Protein AF-A0A348WP48-F1 (afdb_monomer_lite)

Radius of gyration: 40.08 Å; chains: 1; bounding box: 77×50×113 Å

Secondary structure (DSSP, 8-state):
--GGGGSEEEEEETTEEEEEEETT-S---HHHHHHHHHTSTTTTSEES-TTHHHHHHHHHHHHHHH---TT-EEEEEEEEPBPPEEEEEE-TTSSEEEEEEEPPBBSPPPPHHHHHHHHHHTT--S-B-HHHHHHHHHHHHHSPTT-EEEEEEEEPPPPPPPPPPP-EESS--HHHHTT-PEEPTTS-EETT---PPP---TT---EE-

Sequence (209 aa):
MPESSRAIQFERSANDVYVSVLKSAKDTTAEQIKTAFEMSRFAEALLVDENVFEQVIKNFKQWQLSEQTPSSRYSERIATLEDARLYVIISDDHMTATLSCDAAQGGTPIERQDVLEALKGAGVVAGIKRKMVDKVINHAQNVEPGSHFDAIIARGVTAKNGHNAWFERLVDDARQRVLRPQAREDGTVDMRDLGEQVTVLEGDPLLRK

Structure (mmCIF, N/CA/C/O backbone):
data_AF-A0A348WP48-F1
#
_entry.id   AF-A0A348WP48-F1
#
loop_
_atom_site.group_PDB
_atom_site.id
_atom_site.type_symbol
_atom_site.label_atom_id
_atom_site.label_alt_id
_atom_site.label_comp_id
_atom_site.label_asym_id
_atom_site.label_entity_id
_atom_site.label_seq_id
_atom_site.pdbx_PDB_ins_code
_atom_site.Cartn_x
_atom_site.Cartn_y
_atom_site.Cartn_z
_atom_site.occupancy
_atom_site.B_iso_or_equiv
_atom_site.auth_seq_id
_atom_site.auth_comp_id
_atom_site.auth_asym_id
_atom_site.auth_atom_id
_atom_site.pdbx_PDB_model_num
ATOM 1 N N . MET A 1 1 ? 4.606 -4.075 39.881 1.00 41.94 1 MET A N 1
ATOM 2 C CA . MET A 1 1 ? 3.895 -5.262 39.364 1.00 41.94 1 MET A CA 1
ATOM 3 C C . MET A 1 1 ? 2.653 -5.486 40.221 1.00 41.94 1 MET A C 1
ATOM 5 O O . MET A 1 1 ? 2.804 -6.082 41.278 1.00 41.94 1 MET A O 1
ATOM 9 N N . PRO A 1 2 ? 1.478 -4.931 39.873 1.00 34.19 2 PRO A N 1
ATOM 10 C CA . PRO A 1 2 ? 0.268 -5.113 40.671 1.00 34.19 2 PRO A CA 1
ATOM 11 C C . PRO A 1 2 ? -0.720 -6.102 40.031 1.00 34.19 2 PRO A C 1
ATOM 13 O O . PRO A 1 2 ? -0.862 -6.177 38.812 1.00 34.19 2 PRO A O 1
ATOM 16 N N . GLU A 1 3 ? -1.412 -6.839 40.896 1.00 31.53 3 GLU A N 1
ATOM 17 C CA . GLU A 1 3 ? -2.337 -7.956 40.651 1.00 31.53 3 GLU A CA 1
ATOM 18 C C . GLU A 1 3 ? -3.641 -7.603 39.902 1.00 31.53 3 GLU A C 1
ATOM 20 O O . GLU A 1 3 ? -4.486 -8.471 39.687 1.00 31.53 3 GLU A O 1
ATOM 25 N N . SER A 1 4 ? -3.815 -6.360 39.443 1.00 36.19 4 SER A N 1
ATOM 26 C CA . SER A 1 4 ? -5.014 -5.921 38.706 1.00 36.19 4 SER A CA 1
ATOM 27 C C . SER A 1 4 ? -5.084 -6.450 37.266 1.00 36.19 4 SER A C 1
ATOM 29 O O . SER A 1 4 ? -6.146 -6.441 36.649 1.00 36.19 4 SER A O 1
ATOM 31 N N . SER A 1 5 ? -3.976 -6.964 36.728 1.00 39.19 5 SER A N 1
ATOM 32 C CA . SER A 1 5 ? -3.854 -7.462 35.349 1.00 39.19 5 SER A CA 1
ATOM 33 C C . SER A 1 5 ? -4.492 -8.837 35.099 1.00 39.19 5 SER A C 1
ATOM 35 O O . SER A 1 5 ? -4.441 -9.343 33.980 1.00 39.19 5 SER A O 1
ATOM 37 N N . ARG A 1 6 ? -5.118 -9.457 36.111 1.00 50.19 6 ARG A N 1
ATOM 38 C CA . ARG A 1 6 ? -5.836 -10.736 35.956 1.00 50.19 6 ARG A CA 1
ATOM 39 C C . ARG A 1 6 ? -7.354 -10.611 35.840 1.00 50.19 6 ARG A C 1
ATOM 41 O O . ARG A 1 6 ? -7.976 -11.618 35.528 1.00 50.19 6 ARG A O 1
ATOM 48 N N . ALA A 1 7 ? -7.940 -9.436 36.087 1.00 56.19 7 ALA A N 1
ATOM 49 C CA . ALA A 1 7 ? -9.396 -9.259 36.122 1.00 56.19 7 ALA A CA 1
ATOM 50 C C . ALA A 1 7 ? -10.029 -8.992 34.744 1.00 56.19 7 ALA A C 1
ATOM 52 O O . ALA A 1 7 ? -11.175 -9.381 34.522 1.00 56.19 7 ALA A O 1
ATOM 53 N N . ILE A 1 8 ? -9.281 -8.358 33.836 1.00 63.03 8 ILE A N 1
ATOM 54 C CA . ILE A 1 8 ? -9.718 -7.989 32.486 1.00 63.03 8 ILE A CA 1
ATOM 55 C C . ILE A 1 8 ? -8.748 -8.640 31.502 1.00 63.03 8 ILE A C 1
ATOM 57 O O . ILE A 1 8 ? -7.551 -8.359 31.528 1.00 63.03 8 ILE A O 1
ATOM 61 N N . GLN A 1 9 ? -9.252 -9.544 30.668 1.00 66.50 9 GLN A N 1
ATOM 62 C CA . GLN A 1 9 ? -8.482 -10.194 29.611 1.00 66.50 9 GLN A CA 1
ATOM 63 C C . GLN A 1 9 ? -9.065 -9.812 28.260 1.00 66.50 9 GLN A C 1
ATOM 65 O O . GLN A 1 9 ? -10.268 -9.913 28.057 1.00 66.50 9 GLN A O 1
ATOM 70 N N . PHE A 1 10 ? -8.210 -9.394 27.333 1.00 67.62 10 PHE A N 1
ATOM 71 C CA . PHE A 1 10 ? -8.602 -9.191 25.945 1.00 67.62 10 PHE A CA 1
ATOM 72 C C . PHE A 1 10 ? -8.206 -10.427 25.148 1.00 67.62 10 PHE A C 1
ATOM 74 O O . PHE A 1 10 ? -7.022 -10.777 25.082 1.00 67.62 10 PHE A O 1
ATOM 81 N N . GLU A 1 11 ? -9.194 -11.086 24.560 1.00 69.00 11 GLU A N 1
ATOM 82 C CA . GLU A 1 11 ? -8.992 -12.233 23.686 1.00 69.00 11 GLU A CA 1
ATOM 83 C C . GLU A 1 11 ? -9.359 -11.839 22.261 1.00 69.00 11 GLU A C 1
ATOM 85 O O . GLU A 1 11 ? -10.406 -11.249 22.005 1.00 69.00 11 GLU A O 1
ATOM 90 N N . ARG A 1 12 ? -8.476 -12.163 21.318 1.00 68.38 12 ARG A N 1
ATOM 91 C CA . ARG A 1 12 ? -8.777 -12.061 19.893 1.00 68.38 12 ARG A CA 1
ATOM 92 C C . ARG A 1 12 ? -9.418 -13.371 19.460 1.00 68.38 12 ARG A C 1
ATOM 94 O O . ARG A 1 12 ? -8.790 -14.421 19.589 1.00 68.38 12 ARG A O 1
ATOM 101 N N . SER A 1 13 ? -10.617 -13.293 18.902 1.00 72.56 13 SER A N 1
ATOM 102 C CA . SER A 1 13 ? -11.262 -14.405 18.212 1.00 72.56 13 SER A CA 1
ATOM 103 C C . SER A 1 13 ? -11.498 -13.994 16.760 1.00 72.56 13 SER A C 1
ATOM 105 O O . SER A 1 13 ? -12.321 -13.129 16.474 1.00 72.56 13 SER A O 1
ATOM 107 N N . ALA A 1 14 ? -10.730 -14.588 15.843 1.00 69.19 14 ALA A N 1
ATOM 108 C CA . ALA A 1 14 ? -10.691 -14.225 14.423 1.00 69.19 14 ALA A CA 1
ATOM 109 C C . ALA A 1 14 ? -10.361 -12.733 14.190 1.00 69.19 14 ALA A C 1
ATOM 111 O O . ALA A 1 14 ? -9.237 -12.310 14.488 1.00 69.19 14 ALA A O 1
ATOM 112 N N . ASN A 1 15 ? -11.318 -11.960 13.673 1.00 69.00 15 ASN A N 1
ATOM 113 C CA . ASN A 1 15 ? -11.195 -10.518 13.444 1.00 69.00 15 ASN A CA 1
ATOM 114 C C . ASN A 1 15 ? -11.852 -9.685 14.548 1.00 69.00 15 ASN A C 1
ATOM 116 O O . ASN A 1 15 ? -11.787 -8.469 14.500 1.00 69.00 15 ASN A O 1
ATOM 120 N N . ASP A 1 16 ? -12.419 -10.310 15.576 1.00 76.31 16 ASP A N 1
ATOM 121 C CA . ASP A 1 16 ? -13.111 -9.608 16.649 1.00 76.31 16 ASP A CA 1
ATOM 122 C C . ASP A 1 16 ? -12.285 -9.673 17.945 1.00 76.31 16 ASP A C 1
ATOM 124 O O . ASP A 1 16 ? -11.731 -10.714 18.323 1.00 76.31 16 ASP A O 1
ATOM 128 N N . VAL A 1 17 ? -12.198 -8.549 18.653 1.00 74.50 17 VAL A N 1
ATOM 129 C CA . VAL A 1 17 ? -11.588 -8.444 19.982 1.00 74.50 17 VAL A CA 1
ATOM 130 C C . VAL A 1 17 ? -12.695 -8.509 21.023 1.00 74.50 17 VAL A C 1
ATOM 132 O O . VAL A 1 17 ? -13.610 -7.684 21.037 1.00 74.50 17 VAL A O 1
ATOM 135 N N . TYR A 1 18 ? -12.587 -9.482 21.918 1.00 73.25 18 TYR A N 1
ATOM 136 C CA . TYR A 1 18 ? -13.496 -9.683 23.034 1.00 73.25 18 TYR A CA 1
ATOM 137 C C . TYR A 1 18 ? -12.836 -9.230 24.330 1.00 73.25 18 TYR A C 1
ATOM 139 O O . TYR A 1 18 ? -11.669 -9.536 24.590 1.00 73.25 18 TYR A O 1
ATOM 147 N N . VAL A 1 19 ? -13.594 -8.534 25.174 1.00 77.12 19 VAL A N 1
ATOM 148 C CA . VAL A 1 19 ? -13.199 -8.268 26.558 1.00 77.12 19 VAL A CA 1
ATOM 149 C C . VAL A 1 19 ? -13.829 -9.315 27.458 1.00 77.12 19 VAL A C 1
ATOM 151 O O . VAL A 1 19 ? -15.038 -9.499 27.443 1.00 77.12 19 VAL A O 1
ATOM 154 N N . SER A 1 20 ? -13.005 -10.006 28.235 1.00 65.81 20 SER A N 1
ATOM 155 C CA . SER A 1 20 ? -13.423 -10.949 29.266 1.00 65.81 20 SER A CA 1
ATOM 156 C C . SER A 1 20 ? -13.198 -10.330 30.639 1.00 65.81 20 SER A C 1
ATOM 158 O O . SER A 1 20 ? -12.052 -10.102 31.035 1.00 65.81 20 SER A O 1
ATOM 160 N N . VAL A 1 21 ? -14.279 -10.079 31.378 1.00 72.56 21 VAL A N 1
ATOM 161 C CA . VAL A 1 21 ? -14.230 -9.498 32.729 1.00 72.56 21 VAL A CA 1
ATOM 162 C C . VAL A 1 21 ? -14.633 -10.547 33.764 1.00 72.56 21 VAL A C 1
ATOM 164 O O . VAL A 1 21 ? -15.663 -11.216 33.643 1.00 72.56 21 VAL A O 1
ATOM 167 N N . LEU A 1 22 ? -13.809 -10.711 34.801 1.00 59.59 22 LEU A N 1
ATOM 168 C CA . LEU A 1 22 ? -14.113 -11.561 35.954 1.00 59.59 22 LEU A CA 1
ATOM 169 C C . LEU A 1 22 ? -15.124 -10.881 36.881 1.00 59.59 22 LEU A C 1
ATOM 171 O O . LEU A 1 22 ? -14.933 -9.743 37.303 1.00 59.59 22 LEU A O 1
ATOM 175 N N . LYS A 1 23 ? -16.137 -11.637 37.311 1.00 55.56 23 LYS A N 1
ATOM 176 C CA . LYS A 1 23 ? -17.189 -11.178 38.235 1.00 55.56 23 LYS A CA 1
ATOM 177 C C . LYS A 1 23 ? -16.670 -10.603 39.565 1.00 55.56 23 LYS A C 1
ATOM 179 O O . LYS A 1 23 ? -17.361 -9.831 40.222 1.00 55.56 23 LYS A O 1
ATOM 184 N N . SER A 1 24 ? -15.460 -10.979 39.986 1.00 51.78 24 SER A N 1
ATOM 185 C CA . SER A 1 24 ? -14.851 -10.497 41.234 1.00 51.78 24 SER A CA 1
ATOM 186 C C . SER A 1 24 ? -14.390 -9.030 41.182 1.00 51.78 24 SER A C 1
ATOM 188 O O . SER A 1 24 ? -13.999 -8.493 42.221 1.00 51.78 24 SER A O 1
ATOM 190 N N . ALA A 1 25 ? -14.417 -8.377 40.017 1.00 58.59 25 ALA A N 1
ATOM 191 C CA . ALA A 1 25 ? -14.092 -6.962 39.880 1.00 58.59 25 ALA A CA 1
ATOM 192 C C . ALA A 1 25 ? -15.314 -6.103 40.258 1.00 58.59 25 ALA A C 1
ATOM 194 O O . ALA A 1 25 ? -16.255 -5.960 39.485 1.00 58.59 25 ALA A O 1
ATOM 195 N N . LYS A 1 26 ? -15.329 -5.574 41.487 1.00 52.97 26 LYS A N 1
ATOM 196 C CA . LYS A 1 26 ? -16.465 -4.808 42.035 1.00 52.97 26 LYS A CA 1
ATOM 197 C C . LYS A 1 26 ? -16.572 -3.357 41.538 1.00 52.97 26 LYS A C 1
ATOM 199 O O . LYS A 1 26 ? -17.633 -2.770 41.705 1.00 52.97 26 LYS A O 1
ATOM 204 N N . ASP A 1 27 ? -15.544 -2.822 40.875 1.00 54.50 27 ASP A N 1
ATOM 205 C CA . ASP A 1 27 ? -15.460 -1.401 40.492 1.00 54.50 27 ASP A CA 1
ATOM 206 C C . ASP A 1 27 ? -14.799 -1.204 39.117 1.00 54.50 27 ASP A C 1
ATOM 208 O O . ASP A 1 27 ? -13.820 -0.474 38.978 1.00 54.50 27 ASP A O 1
ATOM 212 N N . THR A 1 28 ? -15.291 -1.892 38.084 1.00 60.16 28 THR A N 1
ATOM 213 C CA . THR A 1 28 ? -14.807 -1.670 36.713 1.00 60.16 28 THR A CA 1
ATOM 214 C C . THR A 1 28 ? -15.576 -0.518 36.062 1.00 60.16 28 THR A C 1
ATOM 216 O O . THR A 1 28 ? -16.743 -0.662 35.697 1.00 60.16 28 THR A O 1
ATOM 219 N N . THR A 1 29 ? -14.920 0.636 35.930 1.00 66.88 29 THR A N 1
ATOM 220 C CA . THR A 1 29 ? -15.452 1.834 35.249 1.00 66.88 29 THR A CA 1
ATOM 221 C C . THR A 1 29 ? -15.095 1.819 33.760 1.00 66.88 29 THR A C 1
ATOM 223 O O . THR A 1 29 ? -14.073 1.246 33.380 1.00 66.88 29 THR A O 1
ATOM 226 N N . ALA A 1 30 ? -15.896 2.479 32.912 1.00 65.88 30 ALA A N 1
ATOM 227 C CA . ALA A 1 30 ? -15.681 2.533 31.457 1.00 65.88 30 ALA A CA 1
ATOM 228 C C . ALA A 1 30 ? -14.280 3.061 31.118 1.00 65.88 30 ALA A C 1
ATOM 230 O O . ALA A 1 30 ? -13.592 2.524 30.256 1.00 65.88 30 ALA A O 1
ATOM 231 N N . GLU A 1 31 ? -13.822 4.045 31.892 1.00 69.56 31 GLU A N 1
ATOM 232 C CA . GLU A 1 31 ? -12.484 4.628 31.808 1.00 69.56 31 GLU A CA 1
ATOM 233 C C . GLU A 1 31 ? -11.374 3.605 32.065 1.00 69.56 31 GLU A C 1
ATOM 235 O O . GLU A 1 31 ? -10.357 3.621 31.386 1.00 69.56 31 GLU A O 1
ATOM 240 N N . GLN A 1 32 ? -11.559 2.668 32.999 1.00 69.19 32 GLN A N 1
ATOM 241 C CA . GLN A 1 32 ? -10.557 1.632 33.262 1.00 69.19 32 GLN A CA 1
ATOM 242 C C . GLN A 1 32 ? -10.474 0.621 32.118 1.00 69.19 32 GLN A C 1
ATOM 244 O O . GLN A 1 32 ? -9.375 0.180 31.791 1.00 69.19 32 GLN A O 1
ATOM 249 N N . ILE A 1 33 ? -11.608 0.268 31.500 1.00 70.81 33 ILE A N 1
ATOM 250 C CA . ILE A 1 33 ? -11.621 -0.621 30.329 1.00 70.81 33 ILE A CA 1
ATOM 251 C C . ILE A 1 33 ? -10.974 0.088 29.138 1.00 70.81 33 ILE A C 1
ATOM 253 O O . ILE A 1 33 ? -10.179 -0.530 28.436 1.00 70.81 33 ILE A O 1
ATOM 257 N N . LYS A 1 34 ? -11.240 1.387 28.961 1.00 70.69 34 LYS A N 1
ATOM 258 C CA . LYS A 1 34 ? -10.619 2.208 27.920 1.00 70.69 34 LYS A CA 1
ATOM 259 C C . LYS A 1 34 ? -9.100 2.293 28.094 1.00 70.69 34 LYS A C 1
ATOM 261 O O . LYS A 1 34 ? -8.370 1.941 27.177 1.00 70.69 34 LYS A O 1
ATOM 266 N N . THR A 1 35 ? -8.616 2.630 29.289 1.00 70.44 35 THR A N 1
ATOM 267 C CA . THR A 1 35 ? -7.172 2.671 29.575 1.00 70.44 35 THR A CA 1
ATOM 268 C C . THR A 1 35 ? -6.529 1.287 29.435 1.00 70.44 35 THR A C 1
ATOM 270 O O . THR A 1 35 ? -5.422 1.161 28.920 1.00 70.44 35 THR A O 1
ATOM 273 N N . ALA A 1 36 ? -7.220 0.219 29.851 1.00 71.31 36 ALA A N 1
ATOM 274 C CA . ALA A 1 36 ? -6.731 -1.147 29.675 1.00 71.31 36 ALA A CA 1
ATOM 275 C C . ALA A 1 36 ? -6.689 -1.571 28.197 1.00 71.31 36 ALA A C 1
ATOM 277 O O . ALA A 1 36 ? -5.812 -2.346 27.820 1.00 71.31 36 ALA A O 1
ATOM 278 N N . PHE A 1 37 ? -7.605 -1.067 27.369 1.00 70.44 37 PHE A N 1
ATOM 279 C CA . PHE A 1 37 ? -7.628 -1.294 25.928 1.00 70.44 37 PHE A CA 1
ATOM 280 C C . PHE A 1 37 ? -6.501 -0.531 25.219 1.00 70.44 37 PHE A C 1
ATOM 282 O O . PHE A 1 37 ? -5.771 -1.131 24.435 1.00 70.44 37 PHE A O 1
ATOM 289 N N . GLU A 1 38 ? -6.281 0.737 25.575 1.00 70.00 38 GLU A N 1
ATOM 290 C CA . GLU A 1 38 ? -5.170 1.562 25.071 1.00 70.00 38 GLU A CA 1
ATOM 291 C C . GLU A 1 38 ? -3.793 1.000 25.464 1.00 70.00 38 GLU A C 1
ATOM 293 O O . GLU A 1 38 ? -2.841 1.071 24.693 1.00 70.00 38 GLU A O 1
ATOM 298 N N . MET A 1 39 ? -3.673 0.397 26.650 1.00 66.50 39 MET A N 1
ATOM 299 C CA . MET A 1 39 ? -2.445 -0.284 27.086 1.00 66.50 39 MET A CA 1
ATOM 300 C C . MET A 1 39 ? -2.284 -1.692 26.494 1.00 66.50 39 MET A C 1
ATOM 302 O O . MET A 1 39 ? -1.242 -2.327 26.678 1.00 66.50 39 MET A O 1
ATOM 306 N N . SER A 1 40 ? -3.314 -2.218 25.830 1.00 72.50 40 SER A N 1
ATOM 307 C CA . SER A 1 40 ? -3.293 -3.548 25.235 1.00 72.50 40 SER A CA 1
ATOM 308 C C . SER A 1 40 ? -2.688 -3.514 23.833 1.00 72.50 40 SER A C 1
ATOM 310 O O . SER A 1 40 ? -2.670 -2.500 23.145 1.00 72.50 40 SER A O 1
ATOM 312 N N . ARG A 1 41 ? -2.277 -4.687 23.347 1.00 63.50 41 ARG A N 1
ATOM 313 C CA . ARG A 1 41 ? -1.804 -4.911 21.966 1.00 63.50 41 ARG A CA 1
ATOM 314 C C . ARG A 1 41 ? -2.856 -4.647 20.874 1.00 63.50 41 ARG A C 1
ATOM 316 O O . ARG A 1 41 ? -2.580 -4.894 19.710 1.00 63.50 41 ARG A O 1
ATOM 323 N N . PHE A 1 42 ? -4.067 -4.252 21.263 1.00 61.81 42 PHE A N 1
ATOM 324 C CA . PHE A 1 42 ? -5.210 -4.010 20.384 1.00 61.81 42 PHE A CA 1
ATOM 325 C C . PHE A 1 42 ? -5.602 -2.528 20.339 1.00 61.81 42 PHE A C 1
ATOM 327 O O . PHE A 1 42 ? -6.688 -2.218 19.870 1.00 61.81 42 PHE A O 1
ATOM 334 N N . ALA A 1 43 ? -4.739 -1.623 20.817 1.00 60.16 43 ALA A N 1
ATOM 335 C CA . ALA A 1 43 ? -5.003 -0.184 20.842 1.00 60.16 43 ALA A CA 1
ATOM 336 C C . ALA A 1 43 ? -5.363 0.404 19.462 1.00 60.16 43 ALA A C 1
ATOM 338 O O . ALA A 1 43 ? -6.073 1.399 19.387 1.00 60.16 43 ALA A O 1
ATOM 339 N N . GLU A 1 44 ? -4.906 -0.229 18.379 1.00 61.88 44 GLU A N 1
ATOM 340 C CA . GLU A 1 44 ? -5.150 0.192 16.993 1.00 61.88 44 GLU A CA 1
ATOM 341 C C . GLU A 1 44 ? -6.386 -0.468 16.352 1.00 61.88 44 GLU A C 1
ATOM 343 O O . GLU A 1 44 ? -6.635 -0.279 15.163 1.00 61.88 44 GLU A O 1
ATOM 348 N N . ALA A 1 45 ? -7.145 -1.275 17.101 1.00 66.81 45 ALA A N 1
ATOM 349 C CA . ALA A 1 45 ? -8.341 -1.941 16.591 1.00 66.81 45 ALA A CA 1
ATOM 350 C C . ALA A 1 45 ? -9.546 -0.986 16.555 1.00 66.81 45 ALA A C 1
ATOM 352 O O . ALA A 1 45 ? -9.737 -0.165 17.455 1.00 66.81 45 ALA A O 1
ATOM 353 N N . LEU A 1 46 ? -10.394 -1.136 15.538 1.00 67.25 46 LEU A N 1
ATOM 354 C CA . LEU A 1 46 ? -11.583 -0.312 15.346 1.00 67.25 46 LEU A CA 1
ATOM 355 C C . LEU A 1 46 ? -12.641 -0.650 16.398 1.00 67.25 46 LEU A C 1
ATOM 357 O O . LEU A 1 46 ? -13.145 -1.771 16.443 1.00 67.25 46 LEU A O 1
ATOM 361 N N . LEU A 1 47 ? -13.012 0.312 17.238 1.00 73.31 47 LEU A N 1
ATOM 362 C CA . LEU A 1 47 ? -14.103 0.127 18.196 1.00 73.31 47 LEU A CA 1
ATOM 363 C C . LEU A 1 47 ? -15.428 -0.105 17.456 1.00 73.31 47 LEU A C 1
ATOM 365 O O . LEU A 1 47 ? -15.718 0.572 16.475 1.00 73.31 47 LEU A O 1
ATOM 369 N N . VAL A 1 48 ? -16.237 -1.055 17.939 1.00 70.19 48 VAL A N 1
ATOM 370 C CA . VAL A 1 48 ? -17.537 -1.379 17.311 1.00 70.19 48 VAL A CA 1
ATOM 371 C C . VAL A 1 48 ? -18.510 -0.192 17.392 1.00 70.19 48 VAL A C 1
ATOM 373 O O . VAL A 1 48 ? -19.269 0.033 16.459 1.00 70.19 48 VAL A O 1
ATOM 376 N N . ASP A 1 49 ? -18.444 0.584 18.477 1.00 66.12 49 ASP A N 1
ATOM 377 C CA . ASP A 1 49 ? -19.186 1.826 18.719 1.00 66.12 49 ASP A CA 1
ATOM 378 C C . ASP A 1 49 ? -18.369 2.747 19.657 1.00 66.12 49 ASP A C 1
ATOM 380 O O . ASP A 1 49 ? -17.514 2.290 20.422 1.00 66.12 49 ASP A O 1
ATOM 384 N N . GLU A 1 50 ? -18.667 4.049 19.692 1.00 64.81 50 GLU A N 1
ATOM 385 C CA . GLU A 1 50 ? -18.049 4.973 20.667 1.00 64.81 50 GLU A CA 1
ATOM 386 C C . GLU A 1 50 ? -18.424 4.628 22.123 1.00 64.81 50 GLU A C 1
ATOM 388 O O . GLU A 1 50 ? -17.636 4.836 23.045 1.00 64.81 50 GLU A O 1
ATOM 393 N N . ASN A 1 51 ? -19.607 4.034 22.327 1.00 69.56 51 ASN A N 1
ATOM 394 C CA . ASN A 1 51 ? -20.167 3.719 23.647 1.00 69.56 51 ASN A CA 1
ATOM 395 C C . ASN A 1 51 ? -20.039 2.242 24.046 1.00 69.56 51 ASN A C 1
ATOM 397 O O . ASN A 1 51 ? -20.705 1.808 24.992 1.00 69.56 51 ASN A O 1
ATOM 401 N N . VAL A 1 52 ? -19.203 1.445 23.367 1.00 71.56 52 VAL A N 1
ATOM 402 C CA . VAL A 1 52 ? -19.094 0.005 23.678 1.00 71.56 52 VAL A CA 1
ATOM 403 C C . VAL A 1 52 ? -18.708 -0.219 25.136 1.00 71.56 52 VAL A C 1
ATOM 405 O O . VAL A 1 52 ? -19.272 -1.082 25.796 1.00 71.56 52 VAL A O 1
ATOM 408 N N . PHE A 1 53 ? -17.824 0.608 25.694 1.00 69.94 53 PHE A N 1
ATOM 409 C CA . PHE A 1 53 ? -17.413 0.483 27.094 1.00 69.94 53 PHE A CA 1
ATOM 410 C C . PHE A 1 53 ? -18.570 0.684 28.088 1.00 69.94 53 PHE A C 1
ATOM 412 O O . PHE A 1 53 ? -18.619 0.013 29.120 1.00 69.94 53 PHE A O 1
ATOM 419 N N . GLU A 1 54 ? -19.527 1.565 27.782 1.00 73.19 54 GLU A N 1
ATOM 420 C CA . GLU A 1 54 ? -20.723 1.755 28.610 1.00 73.19 54 GLU A CA 1
ATOM 421 C C . GLU A 1 54 ? -21.711 0.597 28.453 1.00 73.19 54 GLU A C 1
ATOM 423 O O . GLU A 1 54 ? -22.290 0.140 29.445 1.00 73.19 54 GLU A O 1
ATOM 428 N N . GLN A 1 55 ? -21.875 0.092 27.226 1.00 69.81 55 GLN A N 1
ATOM 429 C CA . GLN A 1 55 ? -22.719 -1.071 26.956 1.00 69.81 55 GLN A CA 1
ATOM 430 C C . GLN A 1 55 ? -22.195 -2.319 27.663 1.00 69.81 55 GLN A C 1
ATOM 432 O O . GLN A 1 55 ? -22.961 -2.973 28.368 1.00 69.81 55 GLN A O 1
ATOM 437 N N . VAL A 1 56 ? -20.886 -2.563 27.595 1.00 72.81 56 VAL A N 1
ATOM 438 C CA . VAL A 1 56 ? -20.222 -3.671 28.289 1.00 72.81 56 VAL A CA 1
ATOM 439 C C . VAL A 1 56 ? -20.484 -3.615 29.787 1.00 72.81 56 VAL A C 1
ATOM 441 O O . VAL A 1 56 ? -20.799 -4.631 30.397 1.00 72.81 56 VAL A O 1
ATOM 444 N N . ILE A 1 57 ? -20.426 -2.435 30.408 1.00 73.19 57 ILE A N 1
ATOM 445 C CA . ILE A 1 57 ? -20.694 -2.301 31.848 1.00 73.19 57 ILE A CA 1
ATOM 446 C C . ILE A 1 57 ? -22.172 -2.502 32.167 1.00 73.19 57 ILE A C 1
ATOM 448 O O . ILE A 1 57 ? -22.505 -3.114 33.185 1.00 73.19 57 ILE A O 1
ATOM 452 N N . LYS A 1 58 ? -23.073 -1.990 31.327 1.00 76.81 58 LYS A N 1
ATOM 453 C CA . LYS A 1 58 ? -24.514 -2.184 31.498 1.00 76.81 58 LYS A CA 1
ATOM 454 C C . LYS A 1 58 ? -24.872 -3.667 31.410 1.00 76.81 58 LYS A C 1
ATOM 456 O O . LYS A 1 58 ? -25.568 -4.172 32.293 1.00 76.81 58 LYS A O 1
ATOM 461 N N . ASN A 1 59 ? -24.342 -4.359 30.407 1.00 75.81 59 ASN A N 1
ATOM 462 C CA . ASN A 1 59 ? -24.566 -5.780 30.190 1.00 75.81 59 ASN A CA 1
ATOM 463 C C . ASN A 1 59 ? -23.883 -6.621 31.276 1.00 75.81 59 ASN A C 1
ATOM 465 O O . ASN A 1 59 ? -24.506 -7.527 31.827 1.00 75.81 59 ASN A O 1
ATOM 469 N N . PHE A 1 60 ? -22.669 -6.255 31.698 1.00 70.75 60 PHE A N 1
ATOM 470 C CA . PHE A 1 60 ? -21.972 -6.879 32.825 1.00 70.75 60 PHE A CA 1
ATOM 471 C C . PHE A 1 60 ? -22.765 -6.764 34.133 1.00 70.75 60 PHE A C 1
ATOM 473 O O . PHE A 1 60 ? -22.926 -7.758 34.839 1.00 70.75 60 PHE A O 1
ATOM 480 N N . LYS A 1 61 ? -23.324 -5.585 34.447 1.00 72.69 61 LYS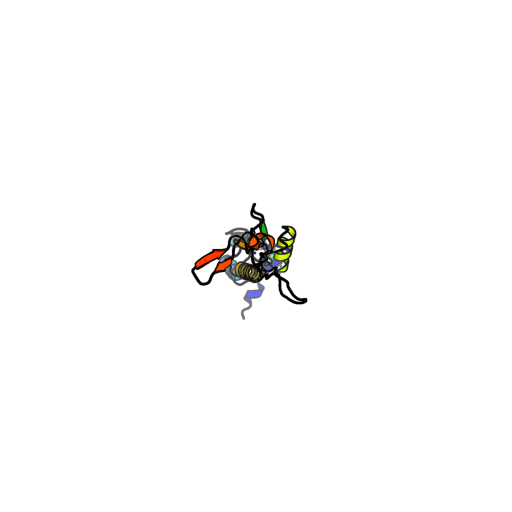 A N 1
ATOM 481 C CA . LYS A 1 61 ? -24.170 -5.380 35.639 1.00 72.69 61 LYS A CA 1
ATOM 482 C C . LYS A 1 61 ? -25.444 -6.223 35.587 1.00 72.69 61 LYS A C 1
ATOM 484 O O . LYS A 1 61 ? -25.835 -6.789 36.605 1.00 72.69 61 LYS A O 1
ATOM 489 N N . GLN A 1 62 ? -26.083 -6.329 34.420 1.00 70.94 62 GLN A N 1
ATOM 490 C CA . GLN A 1 62 ? -27.253 -7.195 34.234 1.00 70.94 62 GLN A CA 1
ATOM 491 C C . GLN A 1 62 ? -26.896 -8.677 34.405 1.00 70.94 62 GLN A C 1
ATOM 493 O O . GLN A 1 62 ? -27.591 -9.399 35.119 1.00 70.94 62 GLN A O 1
ATOM 498 N N . TRP A 1 63 ? -25.778 -9.113 33.828 1.00 67.25 63 TRP A N 1
ATOM 499 C CA . TRP A 1 63 ? -25.299 -10.488 33.927 1.00 67.25 63 TRP A CA 1
ATOM 500 C C . TRP A 1 63 ? -24.859 -10.864 35.356 1.00 67.25 63 TRP A C 1
ATOM 502 O O . TRP A 1 63 ? -25.139 -11.965 35.839 1.00 67.25 63 TRP A O 1
ATOM 512 N N . GLN A 1 64 ? -24.260 -9.922 36.090 1.00 66.69 64 GLN A N 1
ATOM 513 C CA . GLN A 1 64 ? -23.883 -10.091 37.494 1.00 66.69 64 GLN A CA 1
ATOM 514 C C . GLN A 1 64 ? -25.098 -10.320 38.408 1.00 66.69 64 GLN A C 1
ATOM 516 O O . GLN A 1 64 ? -24.964 -11.011 39.420 1.00 66.69 64 GLN A O 1
ATOM 521 N N . LEU A 1 65 ? -26.271 -9.772 38.057 1.00 64.19 65 LEU A N 1
ATOM 522 C CA . LEU A 1 65 ? -27.530 -10.029 38.764 1.00 64.19 65 LEU A CA 1
ATOM 523 C C . LEU A 1 65 ? -28.110 -11.421 38.464 1.00 64.19 65 LEU A C 1
ATOM 525 O O . LEU A 1 65 ? -28.788 -11.980 39.325 1.00 64.19 65 LEU A O 1
ATOM 529 N N . SER A 1 66 ? -27.874 -11.977 37.270 1.00 61.12 66 SER A N 1
ATOM 530 C CA . SER A 1 66 ? -28.457 -13.261 36.850 1.00 61.12 66 SER A CA 1
ATOM 531 C C . SER A 1 66 ? -27.641 -14.493 37.250 1.00 61.12 66 SER A C 1
ATOM 533 O O . SER A 1 66 ? -28.216 -15.560 37.453 1.00 61.12 66 SER A O 1
ATOM 535 N N . GLU A 1 67 ? -26.318 -14.378 37.392 1.00 54.94 67 GLU A N 1
ATOM 536 C CA . GLU A 1 67 ? -25.455 -15.511 37.748 1.00 54.94 67 GLU A CA 1
ATOM 537 C C . GLU A 1 67 ? -24.967 -15.448 39.200 1.00 54.94 67 GLU A C 1
ATOM 539 O O . GLU A 1 67 ? -24.595 -14.392 39.703 1.00 54.94 67 GLU A O 1
ATOM 544 N N . GLN A 1 68 ? -24.881 -16.596 39.886 1.00 53.97 68 GLN A N 1
ATOM 545 C CA . GLN A 1 68 ? -24.409 -16.696 41.281 1.00 53.97 68 GLN A CA 1
ATOM 546 C C . GLN A 1 68 ? -22.968 -17.214 41.412 1.00 53.97 68 GLN A C 1
ATOM 548 O O . GLN A 1 68 ? -22.328 -16.982 42.435 1.00 53.97 68 GLN A O 1
ATOM 553 N N . THR A 1 69 ? -22.386 -17.788 40.359 1.00 48.06 69 THR A N 1
ATOM 554 C CA . THR A 1 69 ? -21.028 -18.350 40.398 1.00 48.06 69 THR A CA 1
ATOM 555 C C . THR A 1 69 ? -19.961 -17.241 40.365 1.00 48.06 69 THR A C 1
ATOM 557 O O . THR A 1 69 ? -20.021 -16.376 39.493 1.00 48.06 69 THR A O 1
ATOM 560 N N . PRO A 1 70 ? -18.983 -17.215 41.291 1.00 55.78 70 PRO A N 1
ATOM 561 C CA . PRO A 1 70 ? -17.912 -16.207 41.320 1.00 55.78 70 PRO A CA 1
ATOM 562 C C . PRO A 1 70 ? -16.843 -16.406 40.228 1.00 55.78 70 PRO A C 1
ATOM 564 O O . PRO A 1 70 ? -16.087 -15.481 39.942 1.00 55.78 70 PRO A O 1
ATOM 567 N N . SER A 1 71 ? -16.792 -17.594 39.617 1.00 55.84 71 SER A N 1
ATOM 568 C CA . SER A 1 71 ? -15.766 -18.000 38.643 1.00 55.84 71 SER A CA 1
ATOM 569 C C . SER A 1 71 ? -16.138 -17.727 37.182 1.00 55.84 71 SER A C 1
ATOM 571 O O . SER A 1 71 ? -15.297 -17.921 36.304 1.00 55.84 71 SER A O 1
ATOM 573 N N . SER A 1 72 ? -17.380 -17.326 36.904 1.00 62.09 72 SER A N 1
ATOM 574 C CA . SER A 1 72 ? -17.825 -17.055 35.539 1.00 62.09 72 SER A CA 1
ATOM 575 C C . SER A 1 72 ? -17.185 -15.770 34.999 1.00 62.09 72 SER A C 1
ATOM 577 O O . SER A 1 72 ? -16.908 -14.824 35.748 1.00 62.09 72 SER A O 1
ATOM 579 N N . ARG A 1 73 ? -16.960 -15.730 33.685 1.00 65.81 73 ARG A N 1
ATOM 580 C CA . ARG A 1 73 ? -16.432 -14.568 32.965 1.00 65.81 73 ARG A CA 1
ATOM 581 C C . ARG A 1 73 ? -17.476 -14.080 31.980 1.00 65.81 73 ARG A C 1
ATOM 583 O O . ARG A 1 73 ? -18.038 -14.888 31.248 1.00 65.81 73 ARG A O 1
ATOM 590 N N . TYR A 1 74 ? -17.698 -12.775 31.967 1.00 70.19 74 TYR A N 1
ATOM 591 C CA . TYR A 1 74 ? -18.527 -12.137 30.960 1.00 70.19 74 TYR A CA 1
ATOM 592 C C . TYR A 1 74 ? -17.645 -11.753 29.776 1.00 70.19 74 TYR A C 1
ATOM 594 O O . TYR A 1 74 ? -16.645 -11.062 29.988 1.00 70.19 74 TYR A O 1
ATOM 602 N N . SER A 1 75 ? -17.989 -12.216 28.574 1.00 69.88 75 SER A N 1
ATOM 603 C CA . SER A 1 75 ? -17.295 -11.858 27.339 1.00 69.88 75 SER A CA 1
ATOM 604 C C . SER A 1 75 ? -18.214 -11.104 26.383 1.00 69.88 75 SER A C 1
ATOM 606 O O . SER A 1 75 ? -19.322 -11.547 26.089 1.00 69.88 75 SER A O 1
ATOM 608 N N . GLU A 1 76 ? -17.740 -9.967 25.876 1.00 73.44 76 GLU A N 1
ATOM 609 C CA . GLU A 1 76 ? -18.458 -9.167 24.880 1.00 73.44 76 GLU A CA 1
ATOM 610 C C . GLU A 1 76 ? -17.486 -8.600 23.843 1.00 73.44 76 GLU A C 1
ATOM 612 O O . GLU A 1 76 ? -16.310 -8.359 24.137 1.00 73.44 76 GLU A O 1
ATOM 617 N N . ARG A 1 77 ? -17.966 -8.440 22.607 1.00 75.56 77 ARG A N 1
ATOM 618 C CA . ARG A 1 77 ? -17.172 -7.917 21.495 1.00 75.56 77 ARG A CA 1
ATOM 619 C C . ARG A 1 77 ? -17.007 -6.408 21.642 1.00 75.56 77 ARG A C 1
ATOM 621 O O . ARG A 1 77 ? -18.002 -5.694 21.700 1.00 75.56 77 ARG A O 1
ATOM 628 N N . ILE A 1 78 ? -15.761 -5.936 21.644 1.00 74.06 78 ILE A N 1
ATOM 629 C CA . ILE A 1 78 ? -15.435 -4.517 21.841 1.00 74.06 78 ILE A CA 1
ATOM 630 C C . ILE A 1 78 ? -14.853 -3.813 20.619 1.00 74.06 78 ILE A C 1
ATOM 632 O O . ILE A 1 78 ? -15.104 -2.626 20.419 1.00 74.06 78 ILE A O 1
ATOM 636 N N . ALA A 1 79 ? -14.101 -4.535 19.794 1.00 73.75 79 ALA A N 1
ATOM 637 C CA . ALA A 1 79 ? -13.439 -3.977 18.625 1.00 73.75 79 ALA A CA 1
ATOM 638 C C . ALA A 1 79 ? -13.369 -5.009 17.499 1.00 73.75 79 ALA A C 1
ATOM 640 O O . ALA A 1 79 ? -13.420 -6.214 17.752 1.00 73.75 79 ALA A O 1
ATOM 641 N N . THR A 1 80 ? -13.239 -4.521 16.273 1.00 75.56 80 THR A N 1
ATOM 642 C CA . THR A 1 80 ? -13.008 -5.304 15.060 1.00 75.56 80 THR A CA 1
ATOM 643 C C . THR A 1 80 ? -11.628 -4.949 14.515 1.00 75.56 80 THR A C 1
ATOM 645 O O . THR A 1 80 ? -11.186 -3.805 14.580 1.00 75.56 80 THR A O 1
ATOM 648 N N . LEU A 1 81 ? -10.928 -5.950 14.009 1.00 76.38 81 LEU A N 1
ATOM 649 C CA . LEU A 1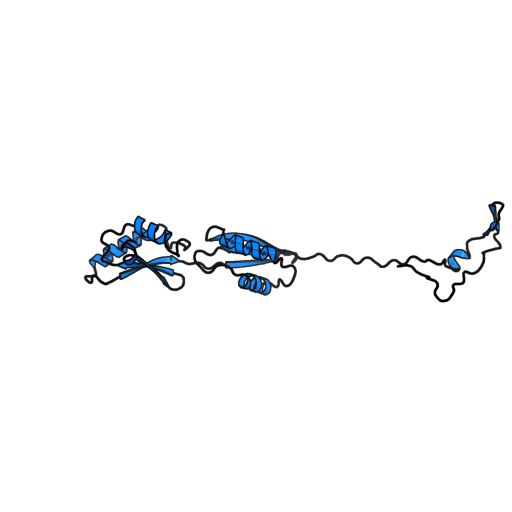 81 ? -9.630 -5.839 13.369 1.00 76.38 81 LEU A CA 1
ATOM 650 C C . LEU A 1 81 ? -9.886 -5.828 11.866 1.00 76.38 81 LEU A C 1
ATOM 652 O O . LEU A 1 81 ? -10.400 -6.810 11.320 1.00 76.38 81 LEU A O 1
ATOM 656 N N . GLU A 1 82 ? -9.537 -4.731 11.206 1.00 75.62 82 GLU A N 1
ATOM 657 C CA . GLU A 1 82 ? -9.556 -4.668 9.748 1.00 75.62 82 GLU A CA 1
ATOM 658 C C . GLU A 1 82 ? -8.142 -4.852 9.205 1.00 75.62 82 GLU A C 1
ATOM 660 O O . GLU A 1 82 ? -7.194 -4.164 9.600 1.00 75.62 82 GLU A O 1
ATOM 665 N N . ASP A 1 83 ? -8.003 -5.826 8.306 1.00 80.06 83 ASP A N 1
ATOM 666 C CA . ASP A 1 83 ? -6.768 -6.056 7.570 1.00 80.06 83 ASP A CA 1
ATOM 667 C C . ASP A 1 83 ? -6.544 -4.936 6.554 1.00 80.06 83 ASP A C 1
ATOM 669 O O . ASP A 1 83 ? -7.495 -4.396 5.979 1.00 80.06 83 ASP A O 1
ATOM 673 N N . ALA A 1 84 ? -5.274 -4.617 6.304 1.00 80.50 84 ALA A N 1
ATOM 674 C CA . ALA A 1 84 ? -4.935 -3.642 5.285 1.00 80.50 84 ALA A CA 1
ATOM 675 C C . ALA A 1 84 ? -5.404 -4.115 3.906 1.00 80.50 84 ALA A C 1
ATOM 677 O O . ALA A 1 84 ? -5.195 -5.267 3.512 1.00 80.50 84 ALA A O 1
ATOM 678 N N . ARG A 1 85 ? -6.006 -3.201 3.146 1.00 82.31 85 ARG A N 1
ATOM 679 C CA . ARG A 1 85 ? -6.415 -3.456 1.765 1.00 82.31 85 ARG A CA 1
ATOM 680 C C . ARG A 1 85 ? -5.537 -2.666 0.821 1.00 82.31 85 ARG A C 1
ATOM 682 O O . ARG A 1 85 ? -5.051 -1.582 1.129 1.00 82.31 85 ARG A O 1
ATOM 689 N N . LEU A 1 86 ? -5.310 -3.243 -0.347 1.00 85.69 86 LEU A N 1
ATOM 690 C CA . LEU A 1 86 ? -4.474 -2.648 -1.370 1.00 85.69 86 LEU A CA 1
ATOM 691 C C . LEU A 1 86 ? -5.152 -2.819 -2.724 1.00 85.69 86 LEU A C 1
ATOM 693 O O . LEU A 1 86 ? -5.682 -3.882 -3.051 1.00 85.69 86 LEU A O 1
ATOM 697 N N . TYR A 1 87 ? -5.100 -1.759 -3.518 1.00 88.06 87 TYR A N 1
ATOM 698 C CA . TYR A 1 87 ? -5.660 -1.703 -4.856 1.00 88.06 87 TYR A CA 1
ATOM 699 C C . TYR A 1 87 ? -4.638 -1.081 -5.795 1.00 88.06 87 TYR A C 1
ATOM 701 O O . TYR A 1 87 ? -3.958 -0.112 -5.459 1.00 88.06 87 TYR A O 1
ATOM 709 N N . VAL A 1 88 ? -4.517 -1.638 -6.995 1.00 88.94 88 VAL A N 1
ATOM 710 C CA . VAL A 1 88 ? -3.640 -1.093 -8.032 1.00 88.94 88 VAL A CA 1
ATOM 711 C C . VAL A 1 88 ? -4.507 -0.407 -9.073 1.00 88.94 88 VAL A C 1
ATOM 713 O O . VAL A 1 88 ? -5.339 -1.043 -9.717 1.00 88.94 88 VAL A O 1
ATOM 716 N N . ILE A 1 89 ? -4.286 0.888 -9.255 1.00 89.50 89 ILE A N 1
ATOM 717 C CA . ILE A 1 89 ? -4.941 1.706 -10.268 1.00 89.50 89 ILE A CA 1
ATOM 718 C C . ILE A 1 89 ? -3.927 1.956 -11.379 1.00 89.50 89 ILE A C 1
ATOM 720 O O . ILE A 1 89 ? -2.866 2.550 -11.163 1.00 89.50 89 ILE A O 1
ATOM 724 N N . ILE A 1 90 ? -4.248 1.484 -12.579 1.00 89.12 90 ILE A N 1
ATOM 725 C CA . ILE A 1 90 ? -3.443 1.724 -13.775 1.00 89.12 90 ILE A CA 1
ATOM 726 C C . ILE A 1 90 ? -4.072 2.890 -14.527 1.00 89.12 90 ILE A C 1
ATOM 728 O O . ILE A 1 90 ? -5.280 2.922 -14.745 1.00 89.12 90 ILE A O 1
ATOM 732 N N . SER A 1 91 ? -3.242 3.864 -14.882 1.00 90.38 91 SER A N 1
ATOM 733 C CA . SER A 1 91 ? -3.653 4.995 -15.709 1.00 90.38 91 SER A CA 1
ATOM 734 C C . SER A 1 91 ? -4.034 4.530 -17.120 1.00 90.38 91 SER A C 1
ATOM 736 O O . SER A 1 91 ? -3.493 3.544 -17.615 1.00 90.38 91 SER A O 1
ATOM 738 N N . ASP A 1 92 ? -4.938 5.257 -17.778 1.00 87.62 92 ASP A N 1
ATOM 739 C CA . ASP A 1 92 ? -5.429 4.962 -19.137 1.00 87.62 92 ASP A CA 1
ATOM 740 C C . ASP A 1 92 ? -4.295 4.910 -20.180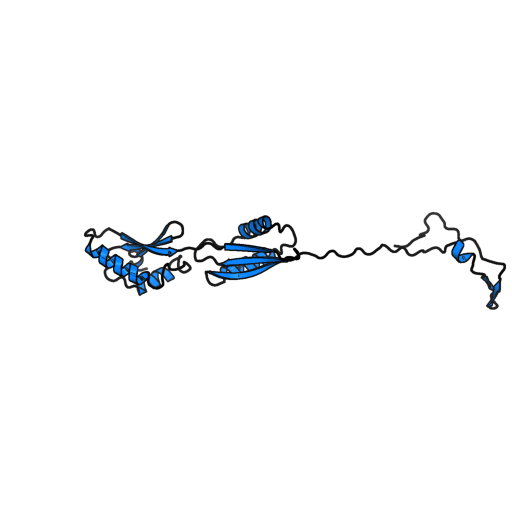 1.00 87.62 92 ASP A C 1
ATOM 742 O O . ASP A 1 92 ? -4.323 4.151 -21.144 1.00 87.62 92 ASP A O 1
ATOM 746 N N . ASP A 1 93 ? -3.218 5.661 -19.934 1.00 86.88 93 ASP A N 1
ATOM 747 C CA . ASP A 1 93 ? -2.005 5.631 -20.752 1.00 86.88 93 ASP A CA 1
ATOM 748 C C . ASP A 1 93 ? -1.164 4.351 -20.582 1.00 86.88 93 ASP A C 1
ATOM 750 O O . ASP A 1 93 ? -0.162 4.186 -21.276 1.00 86.88 93 ASP A O 1
ATOM 754 N N . HIS A 1 94 ? -1.524 3.462 -19.648 1.00 82.69 94 HIS A N 1
ATOM 755 C CA . HIS A 1 94 ? -0.758 2.282 -19.231 1.00 82.69 94 HIS A CA 1
ATOM 756 C C . HIS A 1 94 ? 0.711 2.577 -18.866 1.00 82.69 94 HIS A C 1
ATOM 758 O O . HIS A 1 94 ? 1.550 1.675 -18.806 1.00 82.69 94 HIS A O 1
ATOM 764 N N . MET A 1 95 ? 1.043 3.841 -18.584 1.00 86.88 95 MET A N 1
ATOM 765 C CA . MET A 1 95 ? 2.405 4.294 -18.292 1.00 86.88 95 MET A CA 1
ATOM 766 C C . MET A 1 95 ? 2.626 4.560 -16.807 1.00 86.88 95 MET A C 1
ATOM 768 O O . MET A 1 95 ? 3.770 4.734 -16.386 1.00 86.88 95 MET A O 1
ATOM 772 N N . THR A 1 96 ? 1.574 4.586 -15.992 1.00 88.31 96 THR A N 1
ATOM 773 C CA . THR A 1 96 ? 1.687 4.818 -14.548 1.00 88.31 96 THR A CA 1
ATOM 774 C C . THR A 1 96 ? 0.829 3.821 -13.781 1.00 88.31 96 THR A C 1
ATOM 776 O O . THR A 1 96 ? -0.345 3.644 -14.102 1.00 88.31 96 THR A O 1
ATOM 779 N N . ALA A 1 97 ? 1.416 3.194 -12.758 1.00 89.19 97 ALA A N 1
ATOM 780 C CA . ALA A 1 97 ? 0.684 2.387 -11.788 1.00 89.19 97 ALA A CA 1
ATOM 781 C C . ALA A 1 97 ? 0.734 3.061 -10.415 1.00 89.19 97 ALA A C 1
ATOM 783 O O . ALA A 1 97 ? 1.815 3.251 -9.833 1.00 89.19 97 ALA A O 1
ATOM 784 N N . THR A 1 98 ? -0.445 3.405 -9.916 1.00 89.75 98 THR A N 1
ATOM 785 C CA . THR A 1 98 ? -0.670 3.955 -8.584 1.00 89.75 98 THR A CA 1
ATOM 786 C C . THR A 1 98 ? -1.150 2.831 -7.682 1.00 89.75 98 THR A C 1
ATOM 788 O O . THR A 1 98 ? -2.057 2.086 -8.041 1.00 89.75 98 THR A O 1
ATOM 791 N N . LEU A 1 99 ? -0.519 2.683 -6.525 1.00 88.69 99 LEU A N 1
ATOM 792 C CA . LEU A 1 99 ? -1.015 1.824 -5.464 1.00 88.69 99 LEU A CA 1
ATOM 793 C C . LEU A 1 99 ? -1.813 2.688 -4.501 1.00 88.69 99 LEU A C 1
ATOM 795 O O . LEU A 1 99 ? -1.306 3.700 -4.019 1.00 88.69 99 LEU A O 1
ATOM 799 N N . SER A 1 100 ? -3.036 2.260 -4.263 1.00 87.88 100 SER A N 1
ATOM 800 C CA . SER A 1 100 ? -3.963 2.828 -3.307 1.00 87.88 100 SER A CA 1
ATOM 801 C C . SER A 1 100 ? -4.045 1.863 -2.130 1.00 87.88 100 SER A C 1
ATOM 803 O O . SER A 1 100 ? -4.311 0.672 -2.326 1.00 87.88 100 SER A O 1
ATOM 805 N N . CYS A 1 101 ? -3.706 2.335 -0.936 1.00 84.56 101 CYS A N 1
ATOM 806 C CA . CYS A 1 101 ? -3.593 1.510 0.260 1.00 84.56 101 CYS A CA 1
ATOM 807 C C . CYS A 1 101 ? -4.482 2.045 1.374 1.00 84.56 101 CYS A C 1
ATOM 809 O O . CYS A 1 101 ? -4.414 3.225 1.715 1.00 84.56 101 CYS A O 1
ATOM 811 N N . ASP A 1 102 ? -5.219 1.129 1.990 1.00 84.81 102 ASP A N 1
ATOM 812 C CA . ASP A 1 102 ? -5.923 1.343 3.245 1.00 84.81 102 ASP A CA 1
ATOM 813 C C . ASP A 1 102 ? -5.069 0.753 4.373 1.00 84.81 102 ASP A C 1
ATOM 815 O O . ASP A 1 102 ? -4.724 -0.436 4.348 1.00 84.81 102 ASP A O 1
ATOM 819 N N . ALA A 1 103 ? -4.676 1.585 5.339 1.00 78.94 103 ALA A N 1
ATOM 820 C CA . ALA A 1 103 ? -3.879 1.143 6.480 1.00 78.94 103 ALA A CA 1
ATOM 821 C C . ALA A 1 103 ? -4.659 0.141 7.352 1.00 78.94 103 ALA A C 1
ATOM 823 O O . ALA A 1 103 ? -5.859 0.300 7.568 1.00 78.94 103 ALA A O 1
ATOM 824 N N . ALA A 1 104 ? -3.971 -0.877 7.884 1.00 78.56 104 ALA A N 1
ATOM 825 C CA . ALA A 1 104 ? -4.586 -1.848 8.792 1.00 78.56 104 ALA A CA 1
ATOM 826 C C . ALA A 1 104 ? -5.067 -1.165 10.082 1.00 78.56 104 ALA A C 1
ATOM 828 O O . ALA A 1 104 ? -4.376 -0.307 10.631 1.00 78.56 104 ALA A O 1
ATOM 829 N N . GLN A 1 105 ? -6.212 -1.605 10.603 1.00 72.88 105 GLN A N 1
ATOM 830 C CA . GLN A 1 105 ? -6.722 -1.215 11.921 1.00 72.88 105 GLN A CA 1
ATOM 831 C C . GLN A 1 105 ? -6.616 -2.406 12.873 1.00 72.88 105 GLN A C 1
ATOM 833 O O . GLN A 1 105 ? -7.551 -3.190 13.038 1.00 72.88 105 GLN A O 1
ATOM 838 N N . GLY A 1 106 ? -5.414 -2.608 13.423 1.00 63.34 106 GLY A N 1
ATOM 839 C CA . GLY A 1 106 ? -5.071 -3.740 14.294 1.00 63.34 106 GLY A CA 1
ATOM 840 C C . GLY A 1 106 ? -4.993 -5.107 13.590 1.00 63.34 106 GLY A C 1
ATOM 841 O O . GLY A 1 106 ? -4.622 -6.102 14.218 1.00 63.34 106 GLY A O 1
ATOM 842 N N . GLY A 1 107 ? -5.331 -5.176 12.299 1.00 70.56 107 GLY A N 1
ATOM 843 C CA . GLY A 1 107 ? -5.191 -6.361 11.456 1.00 70.56 107 GLY A CA 1
ATOM 844 C C . GLY A 1 107 ? -3.760 -6.614 10.972 1.00 70.56 107 GLY A C 1
ATOM 845 O O . GLY A 1 107 ? -2.775 -6.148 11.546 1.00 70.56 107 GLY A O 1
ATOM 846 N N . THR A 1 108 ? -3.641 -7.400 9.905 1.00 75.56 108 THR A N 1
ATOM 847 C CA . THR A 1 108 ? -2.342 -7.768 9.323 1.00 75.56 108 THR A CA 1
ATOM 848 C C . THR A 1 108 ? -1.758 -6.592 8.526 1.00 75.56 108 THR A C 1
ATOM 850 O O . THR A 1 108 ? -2.465 -6.031 7.681 1.00 75.56 108 THR A O 1
ATOM 853 N N . PRO A 1 109 ? -0.493 -6.190 8.767 1.00 75.19 109 PRO A N 1
ATOM 854 C CA . PRO A 1 109 ? 0.148 -5.131 7.995 1.00 75.19 109 PRO A CA 1
ATOM 855 C C . PRO A 1 109 ? 0.438 -5.591 6.561 1.00 75.19 109 PRO A C 1
ATOM 857 O O . PRO A 1 109 ? 0.634 -6.777 6.312 1.00 75.19 109 PRO A O 1
ATOM 860 N N . ILE A 1 110 ? 0.531 -4.638 5.630 1.00 81.25 110 ILE A N 1
ATOM 861 C CA . ILE A 1 110 ? 0.889 -4.921 4.232 1.00 81.25 110 ILE A CA 1
ATOM 862 C C . ILE A 1 110 ? 2.344 -5.392 4.160 1.00 81.25 110 ILE A C 1
ATOM 864 O O . ILE A 1 110 ? 3.262 -4.646 4.524 1.00 81.25 110 ILE A O 1
ATOM 868 N N . GLU A 1 111 ? 2.575 -6.587 3.615 1.00 83.94 111 GLU A N 1
ATOM 869 C CA . GLU A 1 111 ? 3.917 -7.069 3.325 1.00 83.94 111 GLU A CA 1
ATOM 870 C C . GLU A 1 111 ? 4.346 -6.787 1.881 1.00 83.94 111 GLU A C 1
ATOM 872 O O . GLU A 1 111 ? 3.569 -6.511 0.964 1.00 83.94 111 GLU A O 1
ATOM 877 N N . ARG A 1 112 ? 5.657 -6.898 1.643 1.00 85.19 112 ARG A N 1
ATOM 878 C CA . ARG A 1 112 ? 6.228 -6.762 0.297 1.00 85.19 112 ARG A CA 1
ATOM 879 C C . ARG A 1 112 ? 5.659 -7.794 -0.679 1.00 85.19 112 ARG A C 1
ATOM 881 O O . ARG A 1 112 ? 5.563 -7.491 -1.868 1.00 85.19 112 ARG A O 1
ATOM 888 N N . GLN A 1 113 ? 5.371 -9.006 -0.202 1.00 85.50 113 GLN A N 1
ATOM 889 C CA . GLN A 1 113 ? 4.830 -10.070 -1.045 1.00 85.50 113 GLN A CA 1
ATOM 890 C C . GLN A 1 113 ? 3.437 -9.699 -1.549 1.00 85.50 113 GLN A C 1
ATOM 892 O O . GLN A 1 113 ? 3.241 -9.720 -2.761 1.00 85.50 113 GLN A O 1
ATOM 897 N N . ASP A 1 114 ? 2.559 -9.212 -0.671 1.00 84.94 114 ASP A N 1
ATOM 898 C CA . ASP A 1 114 ? 1.196 -8.795 -1.024 1.00 84.94 114 ASP A CA 1
ATOM 899 C C . ASP A 1 114 ? 1.195 -7.700 -2.098 1.00 84.94 114 ASP A C 1
ATOM 901 O O . ASP A 1 114 ? 0.487 -7.788 -3.102 1.00 84.94 114 ASP A O 1
ATOM 905 N N . VAL A 1 115 ? 2.067 -6.693 -1.950 1.00 85.75 115 VAL A N 1
ATOM 906 C CA . VAL A 1 115 ? 2.218 -5.626 -2.954 1.00 85.75 115 VAL A CA 1
ATOM 907 C C . VAL A 1 115 ? 2.669 -6.197 -4.298 1.00 85.75 115 VAL A C 1
ATOM 909 O O . VAL A 1 115 ? 2.186 -5.781 -5.351 1.00 85.75 115 VAL A O 1
ATOM 912 N N . LEU A 1 116 ? 3.612 -7.142 -4.293 1.00 86.12 116 LEU A N 1
ATOM 913 C CA . LEU A 1 116 ? 4.137 -7.725 -5.525 1.00 86.12 116 LEU A CA 1
ATOM 914 C C . LEU A 1 116 ? 3.101 -8.617 -6.219 1.00 86.12 116 LEU A C 1
ATOM 916 O O . LEU A 1 116 ? 2.991 -8.575 -7.446 1.00 86.12 116 LEU A O 1
ATOM 920 N N . GLU A 1 117 ? 2.343 -9.401 -5.455 1.00 88.06 117 GLU A N 1
ATOM 921 C CA . GLU A 1 117 ? 1.259 -10.235 -5.973 1.00 88.06 117 GLU A CA 1
ATOM 922 C C . GLU A 1 117 ? 0.144 -9.389 -6.573 1.00 88.06 117 GLU A C 1
ATOM 924 O O . GLU A 1 117 ? -0.310 -9.675 -7.680 1.00 88.06 117 GLU A O 1
ATOM 929 N N . ALA A 1 118 ? -0.222 -8.289 -5.922 1.00 87.50 118 ALA A N 1
ATOM 930 C CA . ALA A 1 118 ? -1.222 -7.368 -6.435 1.00 87.50 118 ALA A CA 1
ATOM 931 C C . ALA A 1 118 ? -0.781 -6.638 -7.703 1.00 87.50 118 ALA A C 1
ATOM 933 O O . ALA A 1 118 ? -1.542 -6.545 -8.666 1.00 87.50 118 ALA A O 1
ATOM 934 N N . LEU A 1 119 ? 0.472 -6.172 -7.747 1.00 87.38 119 LEU A N 1
ATOM 935 C CA . LEU A 1 119 ? 1.052 -5.584 -8.957 1.00 87.38 119 LEU A CA 1
ATOM 936 C C . LEU A 1 119 ? 1.063 -6.594 -10.108 1.00 87.38 119 LEU A C 1
ATOM 938 O O . LEU A 1 119 ? 0.734 -6.244 -11.243 1.00 87.38 119 LEU A O 1
ATOM 942 N N . LYS A 1 120 ? 1.399 -7.855 -9.819 1.00 87.00 120 LYS A N 1
ATOM 943 C CA . LYS A 1 120 ? 1.388 -8.938 -10.804 1.00 87.00 120 LYS A CA 1
ATOM 944 C C . LYS A 1 120 ? -0.032 -9.265 -11.273 1.00 87.00 120 LYS A C 1
ATOM 946 O O . LYS A 1 120 ? -0.229 -9.432 -12.474 1.00 87.00 120 LYS A O 1
ATOM 951 N N . GLY A 1 121 ? -1.004 -9.310 -10.362 1.00 86.19 121 GLY A N 1
ATOM 952 C CA . GLY A 1 121 ? -2.424 -9.501 -10.669 1.00 86.19 121 GLY A CA 1
ATOM 953 C C . GLY A 1 121 ? -2.998 -8.379 -11.535 1.00 86.19 121 GLY A C 1
ATOM 954 O O . GLY A 1 121 ? -3.789 -8.643 -12.434 1.00 86.19 121 GLY A O 1
ATOM 955 N N . ALA A 1 122 ? -2.523 -7.147 -11.341 1.00 85.81 122 ALA A N 1
ATOM 956 C CA . ALA A 1 122 ? -2.864 -5.996 -12.173 1.00 85.81 122 ALA A CA 1
ATOM 957 C C . ALA A 1 122 ? -2.112 -5.954 -13.524 1.00 85.81 122 ALA A C 1
ATOM 959 O O . ALA A 1 122 ? -2.391 -5.096 -14.355 1.00 85.81 122 ALA A O 1
ATOM 960 N N . GLY A 1 123 ? -1.158 -6.859 -13.774 1.00 84.00 123 GLY A N 1
ATOM 961 C CA . GLY A 1 123 ? -0.397 -6.917 -15.030 1.00 84.00 123 GLY A CA 1
ATOM 962 C C . GLY A 1 123 ? 0.829 -5.996 -15.094 1.00 84.00 123 GLY A C 1
ATOM 963 O O . GLY A 1 123 ? 1.409 -5.808 -16.165 1.00 84.00 123 GLY A O 1
ATOM 964 N N . VAL A 1 124 ? 1.276 -5.437 -13.966 1.00 85.62 124 VAL A N 1
ATOM 965 C CA . VAL A 1 124 ? 2.471 -4.583 -13.895 1.00 85.62 124 VAL A CA 1
ATOM 966 C C . VAL A 1 124 ? 3.727 -5.454 -13.794 1.00 85.62 124 VAL A C 1
ATOM 968 O O . VAL A 1 124 ? 4.107 -5.910 -12.719 1.00 85.62 124 VAL A O 1
ATOM 971 N N . VAL A 1 125 ? 4.398 -5.687 -14.927 1.00 81.00 125 VAL A N 1
ATOM 972 C CA . VAL A 1 125 ? 5.598 -6.554 -15.000 1.00 81.00 125 VAL A CA 1
ATOM 973 C C . VAL A 1 125 ? 6.912 -5.761 -14.948 1.00 81.00 125 VAL A C 1
ATOM 975 O O . VAL A 1 125 ? 7.929 -6.260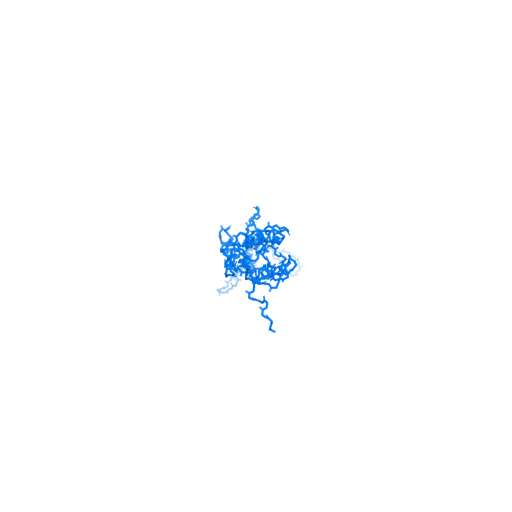 -14.466 1.00 81.00 125 VAL A O 1
ATOM 978 N N . ALA A 1 126 ? 6.912 -4.515 -15.428 1.00 80.44 126 ALA A N 1
ATOM 979 C CA . ALA A 1 126 ? 8.115 -3.697 -15.586 1.00 80.44 126 ALA A CA 1
ATOM 980 C C . ALA A 1 126 ? 7.943 -2.289 -14.994 1.00 80.44 126 ALA A C 1
ATOM 982 O O . ALA A 1 126 ? 6.835 -1.784 -14.850 1.00 80.44 126 ALA A O 1
ATOM 983 N N . GLY A 1 127 ? 9.062 -1.642 -14.647 1.00 81.50 127 GLY A N 1
ATOM 984 C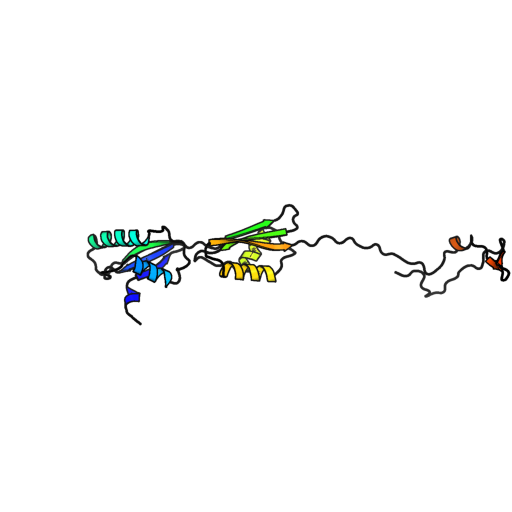 CA . GLY A 1 127 ? 9.065 -0.265 -14.132 1.00 81.50 127 GLY A CA 1
ATOM 985 C C . GLY A 1 127 ? 8.801 -0.120 -12.626 1.00 81.50 127 GLY A C 1
ATOM 986 O O . GLY A 1 127 ? 8.665 1.007 -12.151 1.00 81.50 127 GLY A O 1
ATOM 987 N N . ILE A 1 128 ? 8.764 -1.224 -11.868 1.00 87.06 128 ILE A N 1
ATOM 988 C CA . ILE A 1 128 ? 8.559 -1.227 -10.409 1.00 87.06 128 ILE A CA 1
ATOM 989 C C . ILE A 1 128 ? 9.792 -0.655 -9.699 1.00 87.06 128 ILE A C 1
ATOM 991 O O . ILE A 1 128 ? 10.898 -1.202 -9.770 1.00 87.06 128 ILE A O 1
ATOM 995 N N . LY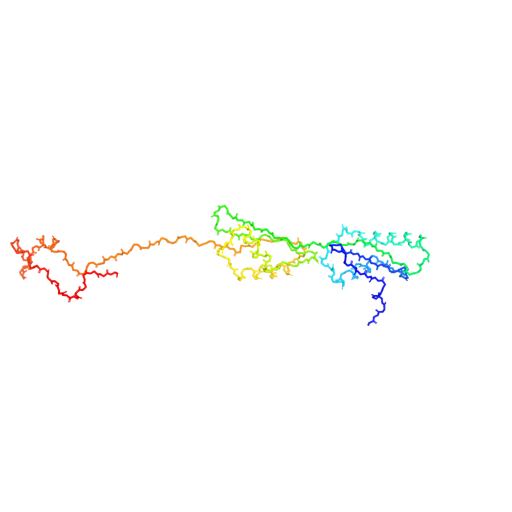S A 1 129 ? 9.609 0.436 -8.952 1.00 85.88 129 LYS A N 1
ATOM 996 C CA . LYS A 1 129 ? 10.683 1.045 -8.159 1.00 85.88 129 LYS A CA 1
ATOM 997 C C . LYS A 1 129 ? 10.746 0.404 -6.774 1.00 85.88 129 LYS A C 1
ATOM 999 O O . LYS A 1 129 ? 9.990 0.783 -5.888 1.00 85.88 129 LYS A O 1
ATOM 1004 N N . ARG A 1 130 ? 11.715 -0.494 -6.544 1.00 86.31 130 ARG A N 1
ATOM 1005 C CA . ARG A 1 130 ? 11.919 -1.181 -5.243 1.00 86.31 130 ARG A CA 1
ATOM 1006 C C . ARG A 1 130 ? 11.931 -0.225 -4.042 1.00 86.31 130 ARG A C 1
ATOM 1008 O O . ARG A 1 130 ? 11.173 -0.416 -3.106 1.00 86.31 130 ARG A O 1
ATOM 1015 N N . LYS A 1 131 ? 12.696 0.871 -4.136 1.00 87.44 131 LYS A N 1
ATOM 1016 C CA . LYS A 1 131 ? 12.766 1.906 -3.086 1.00 87.44 131 LYS A CA 1
ATOM 1017 C C . LYS A 1 131 ? 11.413 2.550 -2.775 1.00 87.44 131 LYS A C 1
ATOM 1019 O O . LYS A 1 131 ? 11.227 3.064 -1.681 1.00 87.44 131 LYS A O 1
ATOM 1024 N N . MET A 1 132 ? 10.513 2.606 -3.755 1.00 84.75 132 MET A N 1
ATOM 1025 C CA . MET A 1 132 ? 9.188 3.185 -3.566 1.00 84.75 132 MET A CA 1
ATOM 1026 C C . MET A 1 132 ? 8.265 2.211 -2.838 1.00 84.75 132 MET A C 1
ATOM 1028 O O . MET A 1 132 ? 7.544 2.642 -1.952 1.00 84.75 132 MET A O 1
ATOM 1032 N N . VAL A 1 133 ? 8.362 0.911 -3.137 1.00 86.31 133 VAL A N 1
ATOM 1033 C CA . VAL A 1 133 ? 7.663 -0.142 -2.379 1.00 86.31 133 VAL A CA 1
ATOM 1034 C C . VAL A 1 133 ? 8.062 -0.090 -0.903 1.00 86.31 133 VAL A C 1
ATOM 1036 O O . VAL A 1 133 ? 7.195 -0.042 -0.041 1.00 86.31 133 VAL A O 1
ATOM 1039 N N . ASP A 1 134 ? 9.363 0.007 -0.610 1.00 87.25 134 ASP A N 1
ATOM 1040 C CA . ASP A 1 134 ? 9.851 0.124 0.773 1.00 87.25 134 ASP A CA 1
ATOM 1041 C C . ASP A 1 134 ? 9.301 1.374 1.477 1.00 87.25 134 ASP A C 1
ATOM 1043 O O . ASP A 1 134 ? 8.893 1.322 2.633 1.00 87.25 134 ASP A O 1
ATOM 1047 N N . LYS A 1 135 ? 9.257 2.511 0.769 1.00 86.88 135 LYS A N 1
ATOM 1048 C CA . LYS A 1 135 ? 8.683 3.751 1.303 1.00 86.88 135 LYS A CA 1
ATOM 1049 C C . LYS A 1 135 ? 7.194 3.626 1.584 1.00 86.88 135 LYS A C 1
ATOM 1051 O O . LYS A 1 135 ? 6.753 4.150 2.594 1.00 86.88 135 LYS A O 1
ATOM 1056 N N . VAL A 1 136 ? 6.447 2.963 0.707 1.00 85.56 136 VAL A N 1
ATOM 1057 C CA . VAL A 1 136 ? 5.007 2.749 0.874 1.00 85.56 136 VAL A CA 1
ATOM 1058 C C . VAL A 1 136 ? 4.726 1.868 2.084 1.00 85.56 136 VAL A C 1
ATOM 1060 O O . VAL A 1 136 ? 3.882 2.229 2.890 1.00 85.56 136 VAL A O 1
ATOM 1063 N N . ILE A 1 137 ? 5.483 0.786 2.274 1.00 84.62 137 ILE A N 1
ATOM 1064 C CA . ILE A 1 137 ? 5.345 -0.083 3.453 1.00 84.62 137 ILE A CA 1
ATOM 1065 C C . ILE A 1 137 ? 5.671 0.693 4.734 1.00 84.62 137 ILE A C 1
ATOM 1067 O O . ILE A 1 137 ? 4.895 0.682 5.684 1.00 84.62 137 ILE A O 1
ATOM 1071 N N . ASN A 1 138 ? 6.784 1.432 4.745 1.00 85.56 138 ASN A N 1
ATOM 1072 C CA . ASN A 1 138 ? 7.141 2.263 5.895 1.00 85.56 138 ASN A CA 1
ATOM 1073 C C . ASN A 1 138 ? 6.098 3.356 6.154 1.00 85.56 138 ASN A C 1
ATOM 1075 O O . ASN A 1 138 ? 5.866 3.724 7.300 1.00 85.56 138 ASN A O 1
ATOM 1079 N N . HIS A 1 139 ? 5.486 3.904 5.105 1.00 84.19 139 HIS A N 1
ATOM 1080 C CA . HIS A 1 139 ? 4.429 4.894 5.250 1.00 84.19 139 HIS A CA 1
ATOM 1081 C C . HIS A 1 139 ? 3.165 4.257 5.829 1.00 84.19 139 HIS A C 1
ATOM 1083 O O . HIS A 1 139 ? 2.655 4.769 6.815 1.00 84.19 139 HIS A O 1
ATOM 1089 N N . ALA A 1 140 ? 2.748 3.093 5.324 1.00 79.69 140 ALA A N 1
ATOM 1090 C CA . ALA A 1 140 ? 1.606 2.339 5.839 1.00 79.69 140 ALA A CA 1
ATOM 1091 C C . ALA A 1 140 ? 1.724 2.017 7.337 1.00 79.69 140 ALA A C 1
ATOM 1093 O O . ALA A 1 140 ? 0.720 2.000 8.032 1.00 79.69 140 ALA A O 1
ATOM 1094 N N . GLN A 1 141 ? 2.944 1.792 7.836 1.00 76.06 141 GLN A N 1
ATOM 1095 C CA . GLN A 1 141 ? 3.206 1.526 9.257 1.00 76.06 141 GLN A CA 1
ATOM 1096 C C . GLN A 1 141 ? 3.207 2.776 10.148 1.00 76.06 141 GLN A C 1
ATOM 1098 O O . GLN A 1 141 ? 3.074 2.651 11.358 1.00 76.06 141 GLN A O 1
ATOM 1103 N N . ASN A 1 142 ? 3.430 3.967 9.584 1.00 79.62 142 ASN A N 1
ATOM 1104 C CA . ASN A 1 142 ? 3.505 5.220 10.349 1.00 79.62 142 ASN A CA 1
ATOM 1105 C C . ASN A 1 142 ? 2.228 6.064 10.251 1.00 79.62 142 ASN A C 1
ATOM 1107 O O . ASN A 1 142 ? 2.089 7.056 10.964 1.00 79.62 142 ASN A O 1
ATOM 1111 N N . VAL A 1 143 ? 1.353 5.737 9.307 1.00 78.12 143 VAL A N 1
ATOM 1112 C CA . VAL A 1 143 ? 0.094 6.436 9.072 1.00 78.12 143 VAL A CA 1
ATOM 1113 C C . VAL A 1 143 ? -0.939 6.002 10.114 1.00 78.12 143 VAL A C 1
ATOM 1115 O O . VAL A 1 143 ? -0.883 4.890 10.630 1.00 78.12 143 VAL A O 1
ATOM 1118 N N . GLU A 1 144 ? -1.869 6.903 10.438 1.00 74.44 144 GLU A N 1
ATOM 1119 C CA . GLU A 1 144 ? -2.948 6.621 11.384 1.00 74.44 144 GLU A CA 1
ATOM 1120 C C . GLU A 1 144 ? -3.775 5.399 10.928 1.00 74.44 144 GLU A C 1
ATOM 1122 O O . GLU A 1 144 ? -4.092 5.295 9.735 1.00 74.44 144 GLU A O 1
ATOM 1127 N N . PRO A 1 145 ? -4.124 4.472 11.840 1.00 74.25 145 PRO A N 1
ATOM 1128 C CA . PRO A 1 145 ? -4.880 3.270 11.501 1.00 74.25 145 PRO A CA 1
ATOM 1129 C C . PRO A 1 145 ? -6.177 3.581 10.735 1.00 74.25 145 PRO A C 1
ATOM 1131 O O . PRO A 1 145 ? -7.042 4.317 11.207 1.00 74.25 145 PRO A O 1
ATOM 1134 N N . GLY A 1 146 ? -6.334 2.985 9.549 1.00 71.19 146 GLY A N 1
ATOM 1135 C CA . GLY A 1 146 ? -7.479 3.185 8.647 1.00 71.19 146 GLY A CA 1
ATOM 1136 C C . GLY A 1 146 ? -7.471 4.471 7.828 1.00 71.19 146 GLY A C 1
ATOM 1137 O O . GLY A 1 146 ? -8.464 4.792 7.178 1.00 71.19 146 GLY A O 1
ATOM 1138 N N . SER A 1 147 ? -6.363 5.208 7.820 1.00 79.19 147 SER A N 1
ATOM 1139 C CA . SER A 1 147 ? -6.161 6.249 6.821 1.00 79.19 147 SER A CA 1
ATOM 1140 C C . SER A 1 147 ? -5.846 5.640 5.450 1.00 79.19 147 SER A C 1
ATOM 1142 O O . SER A 1 147 ? -5.280 4.548 5.323 1.00 79.19 147 SER A O 1
ATOM 1144 N N . HIS A 1 148 ? -6.240 6.380 4.421 1.00 82.69 148 HIS A N 1
ATOM 1145 C CA . HIS A 1 148 ? -6.098 6.024 3.022 1.00 82.69 148 HIS A CA 1
ATOM 1146 C C . HIS A 1 148 ? -4.991 6.856 2.383 1.00 82.69 148 HIS A C 1
ATOM 1148 O O . HIS A 1 148 ? -4.937 8.077 2.568 1.00 82.69 148 HIS A O 1
ATOM 1154 N N . PHE A 1 149 ? -4.123 6.222 1.597 1.00 84.38 149 PHE A N 1
ATOM 1155 C CA . PHE A 1 149 ? -3.095 6.946 0.862 1.00 84.38 149 PHE A CA 1
ATOM 1156 C C . PHE A 1 149 ? -2.787 6.328 -0.502 1.00 84.38 149 PHE A C 1
ATOM 1158 O O . PHE A 1 149 ? -2.800 5.110 -0.690 1.00 84.38 149 PHE A O 1
ATOM 1165 N N . ASP A 1 150 ? -2.409 7.202 -1.435 1.00 88.12 150 ASP A N 1
ATOM 1166 C CA . ASP A 1 150 ? -2.045 6.839 -2.800 1.00 88.12 150 ASP A CA 1
ATOM 1167 C C . ASP A 1 150 ? -0.563 7.105 -3.068 1.00 88.12 150 ASP A C 1
ATOM 1169 O O . ASP A 1 150 ? -0.014 8.161 -2.736 1.00 88.12 150 ASP A O 1
ATOM 1173 N N . ALA A 1 151 ? 0.101 6.163 -3.735 1.00 86.50 151 ALA A N 1
ATOM 1174 C CA . ALA A 1 151 ? 1.499 6.293 -4.111 1.00 86.50 151 ALA A CA 1
ATOM 1175 C C . ALA A 1 151 ? 1.789 5.697 -5.491 1.00 86.50 151 ALA A C 1
ATOM 1177 O O . ALA A 1 151 ? 1.423 4.571 -5.811 1.00 86.50 151 ALA A O 1
ATOM 1178 N N . ILE A 1 152 ? 2.542 6.426 -6.315 1.00 88.31 152 ILE A N 1
ATOM 1179 C CA . ILE A 1 152 ? 2.977 5.940 -7.630 1.00 88.31 152 ILE A CA 1
ATOM 1180 C C . ILE A 1 152 ? 4.147 4.969 -7.454 1.00 88.31 152 ILE A C 1
ATOM 1182 O O . ILE A 1 152 ? 5.239 5.389 -7.064 1.00 88.31 152 ILE A O 1
ATOM 1186 N N . ILE A 1 153 ? 3.959 3.693 -7.795 1.00 87.88 153 ILE A N 1
ATOM 1187 C CA . ILE A 1 153 ? 4.963 2.635 -7.564 1.00 87.88 153 ILE A CA 1
ATOM 1188 C C . ILE A 1 153 ? 5.713 2.251 -8.836 1.00 87.88 153 ILE A C 1
ATOM 1190 O O . ILE A 1 153 ? 6.915 1.950 -8.786 1.00 87.88 153 ILE A O 1
ATOM 1194 N N . ALA A 1 154 ? 5.035 2.297 -9.982 1.00 86.31 154 ALA A N 1
ATOM 1195 C CA . ALA A 1 154 ? 5.642 1.983 -11.265 1.00 86.31 154 ALA A CA 1
ATOM 1196 C C . ALA A 1 154 ? 5.405 3.094 -12.285 1.00 86.31 154 ALA A C 1
ATOM 1198 O O . ALA A 1 154 ? 4.352 3.730 -12.320 1.00 86.31 154 ALA A O 1
ATOM 1199 N N . ARG A 1 155 ? 6.422 3.320 -13.118 1.00 87.44 155 ARG A N 1
ATOM 1200 C CA . ARG A 1 155 ? 6.345 4.243 -14.249 1.00 87.44 155 ARG A CA 1
ATOM 1201 C C . ARG A 1 155 ? 6.982 3.597 -15.471 1.00 87.44 155 ARG A C 1
ATOM 1203 O O . ARG A 1 155 ? 8.115 3.118 -15.393 1.00 87.44 155 ARG A O 1
ATOM 1210 N N . GLY A 1 156 ? 6.251 3.605 -16.574 1.00 84.25 156 GLY A N 1
ATOM 1211 C CA . GLY A 1 156 ? 6.709 3.185 -17.884 1.00 84.25 156 GLY A CA 1
ATOM 1212 C C . GLY A 1 156 ? 7.834 4.081 -18.387 1.00 84.25 156 GLY A C 1
ATOM 1213 O O . GLY A 1 156 ? 7.960 5.253 -18.015 1.00 84.25 156 GLY A O 1
ATOM 1214 N N . VAL A 1 157 ? 8.675 3.509 -19.240 1.00 83.81 157 VAL A N 1
ATOM 1215 C CA . VAL A 1 157 ? 9.729 4.237 -19.945 1.00 83.81 157 VAL A CA 1
ATOM 1216 C C . VAL A 1 157 ? 9.246 4.457 -21.366 1.00 83.81 157 VAL A C 1
ATOM 1218 O O . VAL A 1 157 ? 8.862 3.505 -22.041 1.00 83.81 157 VAL A O 1
ATOM 1221 N N . THR A 1 158 ? 9.249 5.709 -21.816 1.00 83.62 158 THR A N 1
ATOM 1222 C CA . THR A 1 158 ? 8.867 6.028 -23.190 1.00 83.62 158 THR A CA 1
ATOM 1223 C C . THR A 1 158 ? 9.864 5.419 -24.169 1.00 83.62 158 THR A C 1
ATOM 1225 O O . THR A 1 158 ? 11.073 5.380 -23.914 1.00 83.62 158 THR A O 1
ATOM 1228 N N . ALA A 1 159 ? 9.356 4.953 -25.310 1.00 83.12 159 ALA A N 1
ATOM 1229 C CA . ALA A 1 159 ? 10.211 4.525 -26.401 1.00 83.12 159 ALA A CA 1
ATOM 1230 C C . ALA A 1 159 ? 11.109 5.697 -26.823 1.00 83.12 159 ALA A C 1
ATOM 1232 O O . ALA A 1 159 ? 10.641 6.817 -27.039 1.00 83.12 159 ALA A O 1
ATOM 1233 N N . LYS A 1 160 ? 12.414 5.443 -26.916 1.00 85.94 160 LYS A N 1
ATOM 1234 C CA . LYS A 1 160 ? 13.362 6.398 -27.485 1.00 85.94 160 LYS A CA 1
ATOM 1235 C C . LYS A 1 160 ? 13.539 6.055 -28.950 1.00 85.94 160 LYS A C 1
ATOM 1237 O O . LYS A 1 160 ? 13.886 4.918 -29.269 1.00 85.94 160 LYS A O 1
ATOM 1242 N N . ASN A 1 161 ? 13.319 7.035 -29.819 1.00 86.19 161 ASN A N 1
ATOM 1243 C CA . ASN A 1 161 ? 13.593 6.865 -31.238 1.00 86.19 161 ASN A CA 1
ATOM 1244 C C . ASN A 1 161 ? 15.066 6.491 -31.431 1.00 86.19 161 ASN A C 1
ATOM 1246 O O . ASN A 1 161 ? 15.963 7.099 -30.837 1.00 86.19 161 ASN A O 1
ATOM 1250 N N . GLY A 1 162 ? 15.300 5.470 -32.253 1.00 84.56 162 GLY A N 1
ATOM 1251 C CA . GLY A 1 162 ? 16.637 5.152 -32.727 1.00 84.56 162 GLY A CA 1
ATOM 1252 C C . GLY A 1 162 ? 17.182 6.312 -33.553 1.00 84.56 162 GLY A C 1
ATOM 1253 O O . GLY A 1 162 ? 16.433 7.002 -34.244 1.00 84.56 162 GLY A O 1
ATOM 1254 N N . HIS A 1 163 ? 18.491 6.526 -33.483 1.00 84.44 163 HIS A N 1
ATOM 1255 C CA . HIS A 1 163 ? 19.160 7.421 -34.417 1.00 84.44 163 HIS A CA 1
ATOM 1256 C C . HIS A 1 163 ? 19.565 6.598 -35.634 1.00 84.44 163 HIS A C 1
ATOM 1258 O O . HIS A 1 163 ? 20.142 5.517 -35.484 1.00 84.44 163 HIS A O 1
ATOM 1264 N N . ASN A 1 164 ? 19.263 7.101 -36.830 1.00 86.12 164 ASN A N 1
ATOM 1265 C CA . ASN A 1 164 ? 19.781 6.500 -38.051 1.00 86.12 164 ASN A CA 1
ATOM 1266 C C . ASN A 1 164 ? 21.312 6.528 -38.000 1.00 86.12 164 ASN A C 1
ATOM 1268 O O . ASN A 1 164 ? 21.907 7.546 -37.640 1.00 86.12 164 ASN A O 1
ATOM 1272 N N . ALA A 1 165 ? 21.949 5.413 -38.358 1.00 81.38 165 ALA A N 1
ATOM 1273 C CA . ALA A 1 165 ? 23.382 5.419 -38.601 1.00 81.38 165 ALA A CA 1
ATOM 1274 C C . ALA A 1 165 ? 23.644 6.306 -39.822 1.00 81.38 165 ALA A C 1
ATOM 1276 O O . ALA A 1 165 ? 23.052 6.097 -40.882 1.00 81.38 165 ALA A O 1
ATOM 1277 N N . TRP A 1 166 ? 24.500 7.306 -39.658 1.00 82.38 166 TRP A N 1
ATOM 1278 C CA . TRP A 1 166 ? 25.020 8.087 -40.766 1.00 82.38 166 TRP A CA 1
ATOM 1279 C C . TRP A 1 166 ? 26.424 7.573 -41.066 1.00 82.38 166 TRP A C 1
ATOM 1281 O O . TRP A 1 166 ? 27.150 7.172 -40.162 1.00 82.38 166 TRP A O 1
ATOM 1291 N N . PHE A 1 167 ? 26.760 7.511 -42.348 1.00 86.19 167 PHE A N 1
ATOM 1292 C CA . PHE A 1 167 ? 28.092 7.145 -42.797 1.00 86.19 167 PHE A CA 1
ATOM 1293 C C . PHE A 1 167 ? 28.666 8.341 -43.540 1.00 86.19 167 PHE A C 1
ATOM 1295 O O . PHE A 1 167 ? 28.087 8.805 -44.524 1.00 86.19 167 PHE A O 1
ATOM 1302 N N . GLU A 1 168 ? 29.793 8.841 -43.061 1.00 84.94 168 GLU A N 1
ATOM 1303 C CA . GLU A 1 168 ? 30.581 9.845 -43.753 1.00 84.94 168 GLU A CA 1
ATOM 1304 C C . GLU A 1 168 ? 31.451 9.150 -44.802 1.00 84.94 168 GLU A C 1
ATOM 1306 O O . GLU A 1 168 ? 32.159 8.180 -44.515 1.00 84.94 168 GLU A O 1
ATOM 1311 N N . ARG A 1 169 ? 31.377 9.627 -46.046 1.00 84.19 169 ARG A N 1
ATOM 1312 C CA . ARG A 1 169 ? 32.225 9.136 -47.133 1.00 84.19 169 ARG A CA 1
ATOM 1313 C C . ARG A 1 169 ? 33.599 9.776 -46.998 1.00 84.19 169 ARG A C 1
ATOM 1315 O O . ARG A 1 169 ? 33.706 10.991 -47.093 1.00 84.19 169 ARG A O 1
ATOM 1322 N N . LEU A 1 170 ? 34.629 8.957 -46.801 1.00 82.00 170 LEU A N 1
ATOM 1323 C CA . LEU A 1 170 ? 36.020 9.419 -46.741 1.00 82.00 170 LEU A CA 1
ATOM 1324 C C . LEU A 1 170 ? 36.653 9.532 -48.132 1.00 82.00 170 LEU A C 1
ATOM 1326 O O . LEU A 1 170 ? 37.700 10.153 -48.285 1.00 82.00 170 LEU A O 1
ATOM 1330 N N . VAL A 1 171 ? 36.017 8.928 -49.138 1.00 78.44 171 VAL A N 1
ATOM 1331 C CA . VAL A 1 171 ? 36.489 8.912 -50.522 1.00 78.44 171 VAL A CA 1
ATOM 1332 C C . VAL A 1 171 ? 35.444 9.546 -51.432 1.00 78.44 171 VAL A C 1
ATOM 1334 O O . VAL A 1 171 ? 34.258 9.185 -51.404 1.00 78.44 171 VAL A O 1
ATOM 1337 N N . ASP A 1 172 ? 35.906 10.486 -52.252 1.00 72.12 172 ASP A N 1
ATOM 1338 C CA . ASP A 1 172 ? 35.091 11.158 -53.256 1.00 72.12 172 ASP A CA 1
ATOM 1339 C C . ASP A 1 172 ? 34.626 10.177 -54.336 1.00 72.12 172 ASP A C 1
ATOM 1341 O O . ASP A 1 172 ? 35.379 9.331 -54.820 1.00 72.12 172 ASP A O 1
ATOM 1345 N N . ASP A 1 173 ? 33.369 10.313 -54.758 1.00 68.38 173 ASP A N 1
ATOM 1346 C CA . ASP A 1 173 ? 32.870 9.562 -55.903 1.00 68.38 173 ASP A CA 1
ATOM 1347 C C . ASP A 1 173 ? 33.570 10.032 -57.180 1.00 68.38 173 ASP A C 1
ATOM 1349 O O . ASP A 1 173 ? 33.532 11.224 -57.508 1.00 68.38 173 ASP A O 1
ATOM 1353 N N . ALA A 1 174 ? 34.112 9.100 -57.966 1.00 64.12 174 ALA A N 1
ATOM 1354 C CA . ALA A 1 174 ? 34.637 9.417 -59.291 1.00 64.12 174 ALA A CA 1
ATOM 1355 C C . ALA A 1 174 ? 33.582 10.160 -60.136 1.00 64.12 174 ALA A C 1
ATOM 1357 O O . ALA A 1 174 ? 33.909 11.108 -60.842 1.00 64.12 174 ALA A O 1
ATOM 1358 N N . ARG A 1 175 ? 32.289 9.829 -59.988 1.00 63.72 175 ARG A N 1
ATOM 1359 C CA . ARG A 1 175 ? 31.192 10.499 -60.715 1.00 63.72 175 ARG A CA 1
ATOM 1360 C C . ARG A 1 175 ? 30.942 11.944 -60.279 1.00 63.72 175 ARG A C 1
ATOM 1362 O O . ARG A 1 175 ? 30.514 12.751 -61.096 1.00 63.72 175 ARG A O 1
ATOM 1369 N N . GLN A 1 176 ? 31.185 12.273 -59.010 1.00 63.47 176 GLN A N 1
ATOM 1370 C CA . GLN A 1 176 ? 31.016 13.636 -58.492 1.00 63.47 176 GLN A CA 1
ATOM 1371 C C . GLN A 1 176 ? 32.214 14.525 -58.853 1.00 63.47 176 GLN A C 1
ATOM 1373 O O . GLN A 1 176 ? 32.048 15.729 -59.047 1.00 63.47 176 GLN A O 1
ATOM 1378 N N . ARG A 1 177 ? 33.409 13.933 -58.993 1.00 59.56 177 ARG A N 1
ATOM 1379 C CA . ARG A 1 177 ? 34.644 14.636 -59.365 1.00 59.56 177 ARG A CA 1
ATOM 1380 C C . ARG A 1 177 ? 34.804 14.861 -60.868 1.00 59.56 177 ARG A C 1
ATOM 1382 O O . ARG A 1 177 ? 35.305 15.913 -61.239 1.00 59.56 177 ARG A O 1
ATOM 1389 N N . VAL A 1 178 ? 34.321 13.951 -61.723 1.00 59.12 178 VAL A N 1
ATOM 1390 C CA . VAL A 1 178 ? 34.365 14.089 -63.201 1.00 59.12 178 VAL A CA 1
ATOM 1391 C C . VAL A 1 178 ? 33.745 15.406 -63.698 1.00 59.12 178 VAL A C 1
ATOM 1393 O O . VAL A 1 178 ? 34.052 15.854 -64.793 1.00 59.12 178 VAL A O 1
ATOM 1396 N N . LEU A 1 179 ? 32.903 16.063 -62.897 1.00 60.50 179 LEU A N 1
ATOM 1397 C CA . LEU A 1 179 ? 32.284 17.350 -63.231 1.00 60.50 179 LEU A CA 1
ATOM 1398 C C . LEU A 1 179 ? 33.034 18.574 -62.665 1.00 60.50 179 LEU A C 1
ATOM 1400 O O . LEU A 1 179 ? 32.512 19.686 -62.730 1.00 60.50 179 LEU A O 1
ATOM 1404 N N . ARG A 1 180 ? 34.233 18.397 -62.092 1.00 66.94 180 ARG A N 1
ATOM 1405 C CA . ARG A 1 180 ? 35.043 19.471 -61.498 1.00 66.94 180 ARG A CA 1
ATOM 1406 C C . ARG A 1 180 ? 36.362 19.646 -62.269 1.00 66.94 180 ARG A C 1
ATOM 1408 O O . ARG A 1 180 ? 37.300 18.888 -62.023 1.00 66.94 180 ARG A O 1
ATOM 1415 N N . PRO A 1 181 ? 36.444 20.625 -63.186 1.00 73.00 181 PRO A N 1
ATOM 1416 C CA . PRO A 1 181 ? 37.675 20.926 -63.919 1.00 73.00 181 PRO A CA 1
ATOM 1417 C C . PRO A 1 181 ? 38.799 21.400 -62.984 1.00 73.00 181 PRO A C 1
ATOM 1419 O O . PRO A 1 181 ? 38.534 21.977 -61.925 1.00 73.00 181 PRO A O 1
ATOM 1422 N N . GLN A 1 182 ? 40.054 21.155 -63.366 1.00 72.56 182 GLN A N 1
ATOM 1423 C CA . GLN A 1 182 ? 41.218 21.485 -62.535 1.00 72.56 182 GLN A CA 1
ATOM 1424 C C . GLN A 1 182 ? 41.595 22.969 -62.634 1.00 72.56 182 GLN A C 1
ATOM 1426 O O . GLN A 1 182 ? 41.608 23.558 -63.716 1.00 72.56 182 GLN A O 1
ATOM 1431 N N . ALA A 1 183 ? 41.924 23.582 -61.497 1.00 77.62 183 ALA A N 1
ATOM 1432 C CA . ALA A 1 183 ? 42.467 24.936 -61.460 1.00 77.62 183 ALA A CA 1
ATOM 1433 C C . ALA A 1 183 ? 43.983 24.900 -61.702 1.00 77.62 183 ALA A C 1
ATOM 1435 O O . ALA A 1 183 ? 44.700 24.128 -61.070 1.00 77.62 183 ALA A O 1
ATOM 1436 N N . ARG A 1 184 ? 44.469 25.745 -62.612 1.00 77.44 184 ARG A N 1
ATOM 1437 C CA . ARG A 1 184 ? 45.895 26.001 -62.846 1.00 77.44 184 ARG A CA 1
ATOM 1438 C C . ARG A 1 184 ? 46.434 26.971 -61.795 1.00 77.44 184 ARG A C 1
ATOM 1440 O O . ARG A 1 184 ? 45.668 27.708 -61.175 1.00 77.44 184 ARG A O 1
ATOM 1447 N N . GLU A 1 185 ? 47.756 27.013 -61.644 1.00 75.88 185 GLU A N 1
ATOM 1448 C CA . GLU A 1 185 ? 48.442 27.882 -60.670 1.00 75.88 185 GLU A CA 1
ATOM 1449 C C . GLU A 1 185 ? 48.128 29.377 -60.872 1.00 75.88 185 GLU A C 1
ATOM 1451 O O . GLU A 1 185 ? 48.041 30.126 -59.904 1.00 75.88 185 GLU A O 1
ATOM 1456 N N . ASP A 1 186 ? 47.827 29.783 -62.110 1.00 77.19 186 ASP A N 1
ATOM 1457 C CA . ASP A 1 186 ? 47.408 31.147 -62.467 1.00 77.19 186 ASP A CA 1
ATOM 1458 C C . ASP A 1 186 ? 45.925 31.455 -62.153 1.00 77.19 186 ASP A C 1
ATOM 1460 O O . ASP A 1 186 ? 45.402 32.500 -62.540 1.00 77.19 186 ASP A O 1
ATOM 1464 N N . GLY A 1 187 ? 45.195 30.535 -61.512 1.00 75.56 187 GLY A N 1
ATOM 1465 C CA . GLY A 1 187 ? 43.774 30.691 -61.171 1.00 75.56 187 GLY A CA 1
ATOM 1466 C C . GLY A 1 187 ? 42.798 30.485 -62.338 1.00 75.56 187 GLY A C 1
ATOM 1467 O O . GLY A 1 187 ? 41.587 30.626 -62.165 1.00 75.56 187 GLY A O 1
ATOM 1468 N N . THR A 1 188 ? 43.295 30.126 -63.525 1.00 78.44 188 THR A N 1
ATOM 1469 C CA . THR A 1 188 ? 42.467 29.719 -64.671 1.00 78.44 188 THR A CA 1
ATOM 1470 C C . THR A 1 188 ? 42.068 28.249 -64.563 1.00 78.44 188 THR A C 1
ATOM 1472 O O . THR A 1 188 ? 42.830 27.425 -64.072 1.00 78.44 188 THR A O 1
ATOM 1475 N N . VAL A 1 189 ? 40.867 27.901 -65.018 1.00 80.31 189 VAL A N 1
ATOM 1476 C CA . VAL A 1 189 ? 40.318 26.542 -64.909 1.00 80.31 189 VAL A CA 1
ATOM 1477 C C . VAL A 1 189 ? 40.412 25.827 -66.258 1.00 80.31 189 VAL A C 1
ATOM 1479 O O . VAL A 1 189 ? 39.943 26.353 -67.269 1.00 80.31 189 VAL A O 1
ATOM 1482 N N . ASP A 1 190 ? 41.010 24.635 -66.285 1.00 78.75 190 ASP A N 1
ATOM 1483 C CA . ASP A 1 190 ? 41.116 23.815 -67.492 1.00 78.75 190 ASP A CA 1
ATOM 1484 C C . ASP A 1 190 ? 39.879 22.930 -67.666 1.00 78.75 190 ASP A C 1
ATOM 1486 O O . ASP A 1 190 ? 39.685 21.939 -66.971 1.00 78.75 190 ASP A O 1
ATOM 1490 N N . MET A 1 191 ? 39.035 23.285 -68.632 1.00 80.56 191 MET A N 1
ATOM 1491 C CA . MET A 1 191 ? 37.785 22.575 -68.915 1.00 80.56 191 MET A CA 1
ATOM 1492 C C . MET A 1 191 ? 37.982 21.238 -69.650 1.00 80.56 191 MET A C 1
ATOM 1494 O O . MET A 1 191 ? 37.000 20.536 -69.889 1.00 80.56 191 MET A O 1
ATOM 1498 N N . ARG A 1 192 ? 39.210 20.900 -70.069 1.00 75.44 192 ARG A N 1
ATOM 1499 C CA . ARG A 1 192 ? 39.530 19.636 -70.758 1.00 75.44 192 ARG A CA 1
ATOM 1500 C C . ARG A 1 192 ? 40.143 18.596 -69.827 1.00 75.44 192 ARG A C 1
ATOM 1502 O O . ARG A 1 192 ? 40.084 17.413 -70.152 1.00 75.44 192 ARG A O 1
ATOM 1509 N N . ASP A 1 193 ? 40.703 19.032 -68.703 1.00 72.00 193 ASP A N 1
ATOM 1510 C CA . ASP A 1 193 ? 41.293 18.163 -67.691 1.00 72.00 193 ASP A CA 1
ATOM 1511 C C . ASP A 1 193 ? 40.360 18.028 -66.478 1.00 72.00 193 ASP A C 1
ATOM 1513 O O . ASP A 1 193 ? 40.073 18.987 -65.757 1.00 72.00 193 ASP A O 1
ATOM 1517 N N . LEU A 1 194 ? 39.871 16.806 -66.269 1.00 68.62 194 LEU A N 1
ATOM 1518 C CA . LEU A 1 194 ? 38.918 16.453 -65.215 1.00 68.62 194 LEU A CA 1
ATOM 1519 C C . LEU A 1 194 ? 39.613 15.768 -64.019 1.00 68.62 194 LEU A C 1
ATOM 1521 O O . LEU A 1 194 ? 38.946 15.358 -63.067 1.00 68.62 194 LEU A O 1
ATOM 1525 N N . GLY A 1 195 ? 40.951 15.704 -64.029 1.00 67.38 195 GLY A N 1
ATOM 1526 C CA . GLY A 1 195 ? 41.781 15.096 -62.992 1.00 67.38 195 GLY A CA 1
ATOM 1527 C C . GLY A 1 195 ? 41.903 13.570 -63.084 1.00 67.38 195 GLY A C 1
ATOM 1528 O O . GLY A 1 195 ? 41.282 12.911 -63.917 1.00 67.38 195 GLY A O 1
ATOM 1529 N N . GLU A 1 196 ? 42.724 13.000 -62.199 1.00 67.50 196 GLU A N 1
ATOM 1530 C CA . GLU A 1 196 ? 43.007 11.561 -62.148 1.00 67.50 196 GLU A CA 1
ATOM 1531 C C . GLU A 1 196 ? 41.922 10.752 -61.415 1.00 67.50 196 GLU A C 1
ATOM 1533 O O . GLU A 1 196 ? 41.230 11.243 -60.515 1.00 67.50 196 GLU A O 1
ATOM 1538 N N . GLN A 1 197 ? 41.788 9.475 -61.789 1.00 68.12 197 GLN A N 1
ATOM 1539 C CA . GLN A 1 197 ? 40.855 8.548 -61.154 1.00 68.12 197 GLN A CA 1
ATOM 1540 C C . GLN A 1 197 ? 41.343 8.166 -59.750 1.00 68.12 197 GLN A C 1
ATOM 1542 O O . GLN A 1 197 ? 42.439 7.633 -59.579 1.00 68.12 197 GLN A O 1
ATOM 1547 N N . VAL A 1 198 ? 40.495 8.387 -58.743 1.00 68.69 198 VAL A N 1
ATOM 1548 C CA . VAL A 1 198 ? 40.790 7.993 -57.360 1.00 68.69 198 VAL A CA 1
ATOM 1549 C C . VAL A 1 198 ? 40.846 6.467 -57.275 1.00 68.69 198 VAL A C 1
ATOM 1551 O O . VAL A 1 198 ? 39.862 5.784 -57.563 1.00 68.69 198 VAL A O 1
ATOM 1554 N N . THR A 1 199 ? 42.006 5.945 -56.883 1.00 74.44 199 THR A N 1
ATOM 1555 C CA . THR A 1 199 ? 42.242 4.516 -56.652 1.00 74.44 199 THR A CA 1
ATOM 1556 C C . THR A 1 199 ? 42.561 4.322 -55.176 1.00 74.44 199 THR A C 1
ATOM 1558 O O . THR A 1 199 ? 43.343 5.080 -54.611 1.00 74.44 199 THR A O 1
ATOM 1561 N N . VAL A 1 200 ? 41.931 3.329 -54.556 1.00 80.19 200 VAL A N 1
ATOM 1562 C CA . VAL A 1 200 ? 42.127 2.963 -53.147 1.00 80.19 200 VAL A CA 1
ATOM 1563 C C . VAL A 1 200 ? 42.870 1.636 -53.070 1.00 80.19 200 VAL A C 1
ATOM 1565 O O . VAL A 1 200 ? 42.694 0.780 -53.942 1.00 80.19 200 VAL A O 1
ATOM 1568 N N . LEU A 1 201 ? 43.708 1.471 -52.051 1.00 81.44 201 LEU A N 1
ATOM 1569 C CA . LEU A 1 201 ? 44.435 0.233 -51.793 1.00 81.44 201 LEU A CA 1
ATOM 1570 C C . LEU A 1 201 ? 43.641 -0.676 -50.847 1.00 81.44 201 LEU A C 1
ATOM 1572 O O . LEU A 1 201 ? 42.708 -0.257 -50.157 1.00 81.44 201 LEU A O 1
ATOM 1576 N N . GLU A 1 202 ? 44.009 -1.955 -50.820 1.00 79.31 202 GLU A N 1
ATOM 1577 C CA . GLU A 1 202 ? 43.428 -2.909 -49.880 1.00 79.31 202 GLU A CA 1
ATOM 1578 C C . GLU A 1 202 ? 43.744 -2.480 -48.437 1.00 79.31 202 GLU A C 1
ATOM 1580 O O . GLU A 1 202 ? 44.906 -2.382 -48.047 1.00 79.31 202 GLU A O 1
ATOM 1585 N N . GLY A 1 203 ? 42.696 -2.210 -47.653 1.00 82.75 203 GLY A N 1
ATOM 1586 C CA . GLY A 1 203 ? 42.800 -1.737 -46.268 1.00 82.75 203 GLY A CA 1
ATOM 1587 C C . GLY A 1 203 ? 42.438 -0.264 -46.061 1.00 82.75 203 GLY A C 1
ATOM 1588 O O . GLY A 1 203 ? 42.267 0.147 -44.912 1.00 82.75 203 GLY A O 1
ATOM 1589 N N . ASP A 1 204 ? 42.249 0.515 -47.130 1.00 83.62 204 ASP A N 1
ATOM 1590 C CA . ASP A 1 204 ? 41.886 1.926 -47.002 1.00 83.62 204 ASP A CA 1
ATOM 1591 C C . ASP A 1 204 ? 40.425 2.106 -46.537 1.00 83.62 204 ASP A C 1
ATOM 1593 O O . ASP A 1 204 ? 39.499 1.498 -47.091 1.00 83.62 204 ASP A O 1
ATOM 1597 N N . PRO A 1 205 ? 40.168 2.959 -45.526 1.00 81.44 205 PRO A N 1
ATOM 1598 C CA . PRO A 1 205 ? 38.822 3.186 -45.020 1.00 81.44 205 PRO A CA 1
ATOM 1599 C C . PRO A 1 205 ? 38.008 4.048 -45.997 1.00 81.44 205 PRO A C 1
ATOM 1601 O O . PRO A 1 205 ? 38.310 5.216 -46.226 1.00 81.44 205 PRO A O 1
ATOM 1604 N N . LEU A 1 206 ? 36.926 3.485 -46.543 1.00 84.12 206 LEU A N 1
ATOM 1605 C CA . LEU A 1 206 ? 36.049 4.180 -47.502 1.00 84.12 206 LEU A CA 1
ATOM 1606 C C . LEU A 1 206 ? 34.935 4.987 -46.828 1.00 84.12 206 LEU A C 1
ATOM 1608 O O . LEU A 1 206 ? 34.513 6.036 -47.320 1.00 84.12 206 LEU A O 1
ATOM 1612 N N . LEU A 1 207 ? 34.437 4.469 -45.709 1.00 86.38 207 LEU A N 1
ATOM 1613 C CA . LEU A 1 207 ? 33.315 5.015 -44.959 1.00 86.38 207 LEU A CA 1
ATOM 1614 C C . LEU A 1 207 ? 33.687 5.088 -43.482 1.00 86.38 207 LEU A C 1
ATOM 1616 O O . LEU A 1 207 ? 34.287 4.160 -42.937 1.00 86.38 207 LEU A O 1
ATOM 1620 N N . ARG A 1 208 ? 33.267 6.165 -42.827 1.00 84.25 208 ARG A N 1
ATOM 1621 C CA . ARG A 1 208 ? 33.336 6.331 -41.379 1.00 84.25 208 ARG A CA 1
ATOM 1622 C C . ARG A 1 208 ? 31.921 6.347 -40.813 1.00 84.25 208 ARG A C 1
ATOM 1624 O O . ARG A 1 208 ? 31.055 7.023 -41.355 1.00 84.25 208 ARG A O 1
ATOM 1631 N N . LYS A 1 209 ? 31.691 5.563 -39.762 1.00 81.88 209 LYS A N 1
ATOM 1632 C CA . LYS A 1 209 ? 30.446 5.588 -38.982 1.00 81.88 209 LYS A CA 1
ATOM 1633 C C . LYS A 1 209 ? 30.465 6.731 -37.969 1.00 81.88 209 LYS A C 1
ATOM 1635 O O . LYS A 1 209 ? 31.574 7.024 -37.464 1.00 81.88 209 LYS A O 1
#

Organism: NCBI:txid190892

Foldseek 3Di:
DDPPVPQWDWDDDPFWIKIKGQLPPPDDDLVNVLVVCCVDLQVLFAFPDPCLSVVQVVVSVVVSVVDDDRGDIDMDTTGGWAAKDWAWDADPVNFWIKIKIFATRSHDQDDPVNVVVRCVVVVNDDFFDPVQSVVVSVCSVVDRHGDMDMDTGGGHDDDDDDDDDDKDFPDDDPVVQQCAFDADPVRDGDPVHSDDDDDDDPPDDGIDD

pLDDT: mean 74.68, std 11.39, range [31.53, 90.38]

InterPro domains:
  IPR005646 Flagellar assembly protein A [PTHR38032] (31-209)
  IPR046866 Flagellar Assembly Protein A , N-terminal region [PF20250] (88-209)